Protein AF-0000000076168308 (afdb_homodimer)

Structure (mmCIF, N/CA/C/O backbone):
data_AF-0000000076168308-model_v1
#
loop_
_entity.id
_entity.type
_entity.pdbx_description
1 polymer 'Uncharacterized protein'
#
loop_
_atom_site.group_PDB
_atom_site.id
_atom_site.type_symbol
_atom_site.label_atom_id
_atom_site.label_alt_id
_atom_site.label_comp_id
_atom_site.label_asym_id
_atom_site.label_entity_id
_atom_site.label_seq_id
_atom_site.pdbx_PDB_ins_code
_atom_site.Cartn_x
_atom_site.Cartn_y
_atom_site.Cartn_z
_atom_site.occupancy
_atom_site.B_iso_or_equiv
_atom_site.auth_seq_id
_atom_site.auth_comp_id
_atom_site.auth_asym_id
_atom_site.auth_atom_id
_atom_site.pdbx_PDB_model_num
ATOM 1 N N . MET A 1 1 ? -0.087 22.547 10.898 1 42.56 1 MET A N 1
ATOM 2 C CA . MET A 1 1 ? 0.709 21.453 11.461 1 42.56 1 MET A CA 1
ATOM 3 C C . MET A 1 1 ? 2.129 21.922 11.766 1 42.56 1 MET A C 1
ATOM 5 O O . MET A 1 1 ? 2.729 22.656 10.977 1 42.56 1 MET A O 1
ATOM 9 N N . ARG A 1 2 ? 2.529 22.062 13.102 1 46.53 2 ARG A N 1
ATOM 10 C CA . ARG A 1 2 ? 3.861 22.5 13.508 1 46.53 2 ARG A CA 1
ATOM 11 C C . ARG A 1 2 ? 4.93 21.531 12.992 1 46.53 2 ARG A C 1
ATOM 13 O O . ARG A 1 2 ? 4.848 20.328 13.219 1 46.53 2 ARG A O 1
ATOM 20 N N . ILE A 1 3 ? 5.625 21.781 11.883 1 52.78 3 ILE A N 1
ATOM 21 C CA . ILE A 1 3 ? 6.609 21 11.148 1 52.78 3 ILE A CA 1
ATOM 22 C C . ILE A 1 3 ? 7.969 21.094 11.844 1 52.78 3 ILE A C 1
ATOM 24 O O . ILE A 1 3 ? 8.562 22.172 11.906 1 52.78 3 ILE A O 1
ATOM 28 N N . GLU A 1 4 ? 8.078 20.438 12.984 1 53.97 4 GLU A N 1
ATOM 29 C CA . GLU A 1 4 ? 9.484 20.469 13.367 1 53.97 4 GLU A CA 1
ATOM 30 C C . GLU A 1 4 ? 10.352 19.719 12.359 1 53.97 4 GLU A C 1
ATOM 32 O O . GLU A 1 4 ? 10.242 18.484 12.234 1 53.97 4 GLU A O 1
ATOM 37 N N . GLN A 1 5 ? 10.5 20.406 11.211 1 59.62 5 GLN A N 1
ATOM 38 C CA . GLN A 1 5 ? 11.086 19.75 10.047 1 59.62 5 GLN A CA 1
ATOM 39 C C . GLN A 1 5 ? 12.578 19.469 10.266 1 59.62 5 GLN A C 1
ATOM 41 O O . GLN A 1 5 ? 13.375 20.406 10.391 1 59.62 5 GLN A O 1
ATOM 46 N N . LEU A 1 6 ? 12.891 18.344 11.008 1 68.88 6 LEU A N 1
ATOM 47 C CA . LEU A 1 6 ? 14.289 17.938 10.906 1 68.88 6 LEU A CA 1
ATOM 48 C C . LEU A 1 6 ? 14.562 17.234 9.586 1 68.88 6 LEU A C 1
ATOM 50 O O . LEU A 1 6 ? 13.805 16.359 9.18 1 68.88 6 LEU A O 1
ATOM 54 N N . GLN A 1 7 ? 15.32 17.875 8.844 1 73.38 7 GLN A N 1
ATOM 55 C CA . GLN A 1 7 ? 15.781 17.203 7.629 1 73.38 7 GLN A CA 1
ATOM 56 C C . GLN A 1 7 ? 16.625 15.977 7.957 1 73.38 7 GLN A C 1
ATOM 58 O O . GLN A 1 7 ? 17.594 16.062 8.703 1 73.38 7 GLN A O 1
ATOM 63 N N . SER A 1 8 ? 16.031 14.852 7.66 1 86.5 8 SER A N 1
ATOM 64 C CA . SER A 1 8 ? 16.719 13.586 7.895 1 86.5 8 SER A CA 1
ATOM 65 C C . SER A 1 8 ? 17.125 12.922 6.582 1 86.5 8 SER A C 1
ATOM 67 O O . SER A 1 8 ? 16.75 13.398 5.504 1 86.5 8 SER A O 1
ATOM 69 N N . VAL A 1 9 ? 18.031 12.016 6.684 1 83.88 9 VAL A N 1
ATOM 70 C CA . VAL A 1 9 ? 18.5 11.312 5.492 1 83.88 9 VAL A CA 1
ATOM 71 C C . VAL A 1 9 ? 18.172 9.828 5.598 1 83.88 9 VAL A C 1
ATOM 73 O O . VAL A 1 9 ? 18.312 9.227 6.66 1 83.88 9 VAL A O 1
ATOM 76 N N . LEU A 1 10 ? 17.688 9.281 4.484 1 89.44 10 LEU A N 1
ATOM 77 C CA . LEU A 1 10 ? 17.5 7.836 4.395 1 89.44 10 LEU A CA 1
ATO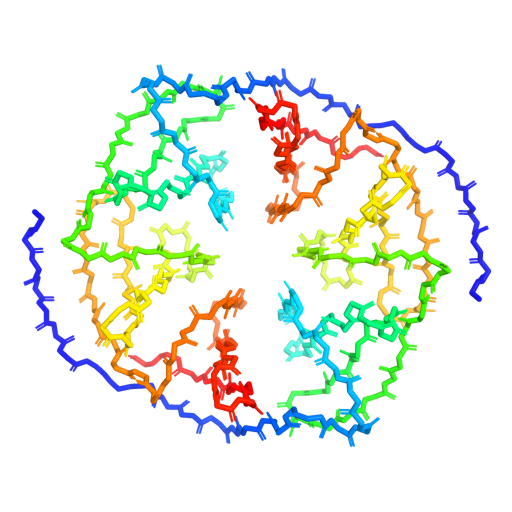M 78 C C . LEU A 1 10 ? 18.812 7.125 4.121 1 89.44 10 LEU A C 1
ATOM 80 O O . LEU A 1 10 ? 19.625 7.594 3.314 1 89.44 10 LEU A O 1
ATOM 84 N N . LYS A 1 11 ? 19.016 6.148 4.91 1 90.62 11 LYS A N 1
ATOM 85 C CA . LYS A 1 11 ? 20.156 5.297 4.609 1 90.62 11 LYS A CA 1
ATOM 86 C C . LYS A 1 11 ? 19.781 4.172 3.654 1 90.62 11 LYS A C 1
ATOM 88 O O . LYS A 1 11 ? 19.172 3.182 4.066 1 90.62 11 LYS A O 1
ATOM 93 N N . THR A 1 12 ? 20.234 4.336 2.432 1 93 12 THR A N 1
ATOM 94 C CA . THR A 1 12 ? 19.906 3.346 1.412 1 93 12 THR A CA 1
ATOM 95 C C . THR A 1 12 ? 20.812 2.125 1.532 1 93 12 THR A C 1
ATOM 97 O O . THR A 1 12 ? 22.031 2.252 1.542 1 93 12 THR A O 1
ATOM 100 N N . LYS A 1 13 ? 20.188 0.957 1.679 1 93.88 13 LYS A N 1
ATOM 101 C CA . LYS A 1 13 ? 20.953 -0.292 1.678 1 93.88 13 LYS A CA 1
ATOM 102 C C . LYS A 1 13 ? 21.359 -0.685 0.261 1 93.88 13 LYS A C 1
ATOM 104 O O . LYS A 1 13 ? 22.531 -0.978 0.008 1 93.88 13 LYS A O 1
ATOM 109 N N . PHE A 1 14 ? 20.406 -0.752 -0.62 1 94.31 14 PHE A N 1
ATOM 110 C CA . PHE A 1 14 ? 20.656 -1.001 -2.035 1 94.31 14 PHE A CA 1
ATOM 111 C C . PHE A 1 14 ? 19.469 -0.545 -2.879 1 94.31 14 PHE A C 1
ATOM 113 O O . PHE A 1 14 ? 18.438 -0.138 -2.34 1 94.31 14 PHE A O 1
ATOM 120 N N . ALA A 1 15 ? 19.688 -0.607 -4.18 1 94.56 15 ALA A N 1
ATOM 121 C CA . ALA A 1 15 ? 18.656 -0.272 -5.156 1 94.56 15 ALA A CA 1
ATOM 122 C C . ALA A 1 15 ? 18.453 -1.414 -6.148 1 94.56 15 ALA A C 1
ATOM 124 O O . ALA A 1 15 ? 19.406 -2.121 -6.5 1 94.56 15 ALA A O 1
ATOM 125 N N . ILE A 1 16 ? 17.25 -1.567 -6.449 1 93.19 16 ILE A N 1
ATOM 126 C CA . ILE A 1 16 ? 16.906 -2.49 -7.523 1 93.19 16 ILE A CA 1
ATOM 127 C C . ILE A 1 16 ? 16.469 -1.704 -8.758 1 93.19 16 ILE A C 1
ATOM 129 O O . ILE A 1 16 ? 15.555 -0.883 -8.68 1 93.19 16 ILE A O 1
ATOM 133 N N . LEU A 1 17 ? 17.141 -1.968 -9.852 1 90.12 17 LEU A N 1
ATOM 134 C CA . LEU A 1 17 ? 16.766 -1.344 -11.125 1 90.12 17 LEU A CA 1
ATOM 135 C C . LEU A 1 17 ? 15.586 -2.07 -11.766 1 90.12 17 LEU A C 1
ATOM 137 O O . LEU A 1 17 ? 15.594 -3.299 -11.867 1 90.12 17 LEU A O 1
ATOM 141 N N . ILE A 1 18 ? 14.57 -1.269 -12.156 1 79.5 18 ILE A N 1
ATOM 142 C CA . ILE A 1 18 ? 13.398 -1.757 -12.867 1 79.5 18 ILE A CA 1
ATOM 143 C C . ILE A 1 18 ? 13.438 -1.286 -14.32 1 79.5 18 ILE A C 1
ATOM 145 O O . ILE A 1 18 ? 13.422 -0.083 -14.586 1 79.5 18 ILE A O 1
ATOM 149 N N . PRO A 1 19 ? 13.414 -2.127 -15.523 1 66.38 19 PRO A N 1
ATOM 150 C CA . PRO A 1 19 ? 13.094 -3.533 -15.773 1 66.38 19 PRO A CA 1
ATOM 151 C C . PRO A 1 19 ? 14.234 -4.477 -15.391 1 66.38 19 PRO A C 1
ATOM 153 O O . PRO A 1 19 ? 15.406 -4.137 -15.562 1 66.38 19 PRO A O 1
ATOM 156 N N . LEU A 1 20 ? 13.859 -5.453 -14.641 1 62.84 20 LEU A N 1
ATOM 157 C CA . LEU A 1 20 ? 14.805 -6.551 -14.461 1 62.84 20 LEU A CA 1
ATOM 158 C C . LEU A 1 20 ? 14.992 -7.324 -15.758 1 62.84 20 LEU A C 1
ATOM 160 O O . LEU A 1 20 ? 16.094 -7.777 -16.062 1 62.84 20 LEU A O 1
ATOM 164 N N . ASP A 1 21 ? 13.844 -7.457 -16.422 1 65.12 21 ASP A N 1
ATOM 165 C CA . ASP A 1 21 ? 13.836 -8.266 -17.641 1 65.12 21 ASP A CA 1
ATOM 166 C C . ASP A 1 21 ? 12.82 -7.742 -18.641 1 65.12 21 ASP A C 1
ATOM 168 O O . ASP A 1 21 ? 11.852 -8.438 -18.969 1 65.12 21 ASP A O 1
ATOM 172 N N . GLY A 1 22 ? 12.922 -6.422 -19.125 1 77.62 22 GLY A N 1
ATOM 173 C CA . GLY A 1 22 ? 11.961 -5.926 -20.094 1 77.62 22 GLY A CA 1
ATOM 174 C C . GLY A 1 22 ? 10.984 -4.926 -19.516 1 77.62 22 GLY A C 1
ATOM 175 O O . GLY A 1 22 ? 11.336 -4.133 -18.641 1 77.62 22 GLY A O 1
ATOM 176 N N . ARG A 1 23 ? 9.672 -5 -20.219 1 86.69 23 ARG A N 1
ATOM 177 C CA . ARG A 1 23 ? 8.672 -4.039 -19.75 1 86.69 23 ARG A CA 1
ATOM 178 C C . ARG A 1 23 ? 8.055 -4.48 -18.438 1 86.69 23 ARG A C 1
ATOM 180 O O . ARG A 1 23 ? 7.629 -5.629 -18.297 1 86.69 23 ARG A O 1
ATOM 187 N N . VAL A 1 24 ? 8.156 -3.662 -17.422 1 90.88 24 VAL A N 1
ATOM 188 C CA . VAL A 1 24 ? 7.621 -3.945 -16.094 1 90.88 24 VAL A CA 1
ATOM 189 C C . VAL A 1 24 ? 6.812 -2.748 -15.594 1 90.88 24 VAL A C 1
ATOM 191 O O . VAL A 1 24 ? 7.074 -1.608 -15.992 1 90.88 24 VAL A O 1
ATOM 194 N N . ASN A 1 25 ? 5.746 -3.08 -14.938 1 94.06 25 ASN A N 1
ATOM 195 C CA . ASN A 1 25 ? 4.98 -2.068 -14.219 1 94.06 25 ASN A CA 1
ATOM 196 C C . ASN A 1 25 ? 4.754 -2.469 -12.766 1 94.06 25 ASN A C 1
ATOM 198 O O . ASN A 1 25 ? 3.848 -3.252 -12.469 1 94.06 25 ASN A O 1
ATOM 202 N N . ILE A 1 26 ? 5.586 -1.89 -11.867 1 96.06 26 ILE A N 1
ATOM 203 C CA . ILE A 1 26 ? 5.469 -2.213 -10.453 1 96.06 26 ILE A CA 1
ATOM 204 C C . ILE A 1 26 ? 4.34 -1.398 -9.828 1 96.06 26 ILE A C 1
ATOM 206 O O . ILE A 1 26 ? 4.434 -0.172 -9.727 1 96.06 26 ILE A O 1
ATOM 210 N N . THR A 1 27 ? 3.293 -2.107 -9.32 1 96.94 27 THR A N 1
ATOM 211 C CA . THR A 1 27 ? 2.129 -1.403 -8.797 1 96.94 27 THR A CA 1
ATOM 212 C C . THR A 1 27 ? 1.992 -1.626 -7.297 1 96.94 27 THR A C 1
ATOM 214 O O . THR A 1 27 ? 1.186 -0.968 -6.637 1 96.94 27 THR A O 1
ATOM 217 N N . GLY A 1 28 ? 2.758 -2.521 -6.719 1 97.88 28 GLY A N 1
ATOM 218 C CA . GLY A 1 28 ? 2.742 -2.801 -5.293 1 97.88 28 GLY A CA 1
ATOM 219 C C . GLY A 1 28 ? 4.07 -3.318 -4.77 1 97.88 28 GLY A C 1
ATOM 220 O O . GLY A 1 28 ? 4.887 -3.826 -5.539 1 97.88 28 GLY A O 1
ATOM 221 N N . CYS A 1 29 ? 4.262 -3.178 -3.469 1 98.38 29 CYS A N 1
ATOM 222 C CA . CYS A 1 29 ? 5.426 -3.723 -2.783 1 98.38 29 CYS A CA 1
ATOM 223 C C . CYS A 1 29 ? 5.105 -4.047 -1.329 1 98.38 29 CYS A C 1
ATOM 225 O O . CYS A 1 29 ? 4.191 -3.457 -0.747 1 98.38 29 CYS A O 1
ATOM 227 N N . GLN A 1 30 ? 5.816 -4.992 -0.812 1 98.44 30 GLN A N 1
ATOM 228 C CA . GLN A 1 30 ? 5.543 -5.484 0.534 1 98.44 30 GLN A CA 1
ATOM 229 C C . GLN A 1 30 ? 6.805 -6.039 1.186 1 98.44 30 GLN A C 1
ATOM 231 O O . GLN A 1 30 ? 7.508 -6.863 0.593 1 98.44 30 GLN A O 1
ATOM 236 N N . VAL A 1 31 ? 7.16 -5.555 2.334 1 97.19 31 VAL A N 1
ATOM 237 C CA . VAL A 1 31 ? 8.219 -6.16 3.135 1 97.19 31 VAL A CA 1
ATOM 238 C C . VAL A 1 31 ? 7.629 -7.234 4.043 1 97.19 31 VAL A C 1
ATOM 240 O O . VAL A 1 31 ? 6.621 -7.004 4.715 1 97.19 31 VAL A O 1
ATOM 243 N N . LEU A 1 32 ? 8.25 -8.375 4.055 1 96.56 32 LEU A N 1
ATOM 244 C CA . LEU A 1 32 ? 7.805 -9.477 4.902 1 96.56 32 LEU A CA 1
ATOM 245 C C . LEU A 1 32 ? 8.469 -9.406 6.273 1 96.56 32 LEU A C 1
ATOM 247 O O . LEU A 1 32 ? 9.414 -8.641 6.473 1 96.56 32 LEU A O 1
ATOM 251 N N . PHE A 1 33 ? 7.949 -10.266 7.16 1 92.44 33 PHE A N 1
ATOM 252 C CA . PHE A 1 33 ? 8.398 -10.219 8.547 1 92.44 33 PHE A CA 1
ATOM 253 C C . PHE A 1 33 ? 9.883 -10.562 8.648 1 92.44 33 PHE A C 1
ATOM 255 O O . PHE A 1 33 ? 10.594 -10.023 9.492 1 92.44 33 PHE A O 1
ATOM 262 N N . ASP A 1 34 ? 10.352 -11.398 7.828 1 93.25 34 ASP A N 1
ATOM 263 C CA . ASP A 1 34 ? 11.734 -11.867 7.926 1 93.25 34 ASP A CA 1
ATOM 264 C C . ASP A 1 34 ? 12.672 -10.961 7.129 1 93.25 34 ASP A C 1
ATOM 266 O O . ASP A 1 34 ? 13.867 -11.242 7.027 1 93.25 34 ASP A O 1
ATOM 270 N N . GLY A 1 35 ? 12.117 -9.961 6.5 1 92.81 35 GLY A N 1
ATOM 271 C CA . GLY A 1 35 ? 12.945 -8.992 5.797 1 92.81 35 GLY A CA 1
ATOM 272 C C . GLY A 1 35 ? 12.992 -9.219 4.301 1 92.81 35 GLY A C 1
ATOM 273 O O . GLY A 1 35 ? 13.477 -8.367 3.54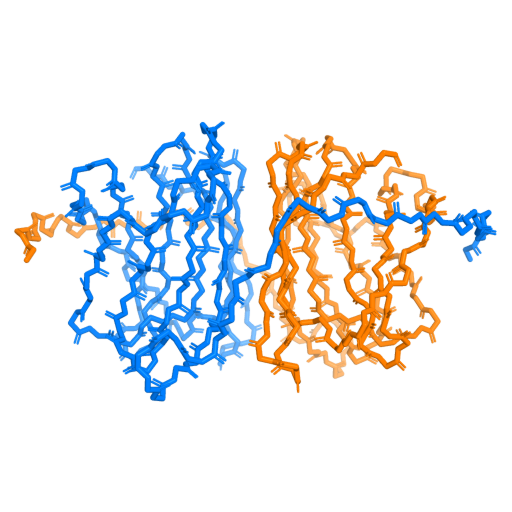9 1 92.81 35 GLY A O 1
ATOM 274 N N . GLN A 1 36 ? 12.523 -10.414 3.854 1 96.38 36 GLN A N 1
ATOM 275 C CA . GLN A 1 36 ? 12.305 -10.555 2.418 1 96.38 36 GLN A CA 1
ATOM 276 C C . GLN A 1 36 ? 11.281 -9.547 1.914 1 96.38 36 GLN A C 1
ATOM 278 O O . GLN A 1 36 ? 10.523 -8.977 2.703 1 96.38 36 GLN A O 1
ATOM 283 N N . PHE A 1 37 ? 11.344 -9.297 0.632 1 97.19 37 PHE A N 1
ATOM 284 C CA . PHE A 1 37 ? 10.359 -8.336 0.151 1 97.19 37 PHE A CA 1
ATOM 285 C C . PHE A 1 37 ? 9.867 -8.711 -1.241 1 97.19 37 PHE A C 1
ATOM 287 O O . PHE A 1 37 ? 10.5 -9.516 -1.933 1 97.19 37 PHE A O 1
ATOM 294 N N . LEU A 1 38 ? 8.75 -8.164 -1.58 1 98.19 38 LEU A N 1
ATOM 295 C CA . LEU A 1 38 ? 8.023 -8.5 -2.797 1 98.19 38 LEU A CA 1
ATOM 296 C C . LEU A 1 38 ? 7.766 -7.258 -3.643 1 98.19 38 LEU A C 1
ATOM 298 O O . LEU A 1 38 ? 7.457 -6.191 -3.107 1 98.19 38 LEU A O 1
ATOM 302 N N . LEU A 1 39 ? 7.934 -7.402 -4.906 1 97.31 39 LEU A N 1
ATOM 303 C CA . LEU A 1 39 ? 7.488 -6.418 -5.887 1 97.31 39 LEU A CA 1
ATOM 304 C C . LEU A 1 39 ? 6.418 -7.004 -6.801 1 97.31 39 LEU A C 1
ATOM 306 O O . LEU A 1 39 ? 6.594 -8.094 -7.348 1 97.31 39 LEU A O 1
ATOM 310 N N . LEU A 1 40 ? 5.391 -6.312 -6.918 1 97.88 40 LEU A N 1
ATOM 311 C CA . LEU A 1 40 ? 4.281 -6.766 -7.754 1 97.88 40 LEU A CA 1
ATOM 312 C C . LEU A 1 40 ? 4.379 -6.172 -9.156 1 97.88 40 LEU A C 1
ATOM 314 O O . LEU A 1 40 ? 4.215 -4.961 -9.336 1 97.88 40 LEU A O 1
ATOM 318 N N . ASP A 1 41 ? 4.605 -7.016 -10.109 1 96.38 41 ASP A N 1
ATOM 319 C CA . ASP A 1 41 ? 4.691 -6.652 -11.523 1 96.38 41 ASP A CA 1
ATOM 320 C C . ASP A 1 41 ? 3.373 -6.926 -12.242 1 96.38 41 ASP A C 1
ATOM 322 O O . ASP A 1 41 ? 3.07 -8.07 -12.586 1 96.38 41 ASP A O 1
ATOM 326 N N . GLN A 1 42 ? 2.656 -5.895 -12.523 1 96.56 42 GLN A N 1
ATOM 327 C CA . GLN A 1 42 ? 1.313 -6.023 -13.07 1 96.56 42 GLN A CA 1
ATOM 328 C C . GLN A 1 42 ? 1.355 -6.562 -14.5 1 96.56 42 GLN A C 1
ATOM 330 O O . GLN A 1 42 ? 0.592 -7.465 -14.852 1 96.56 42 GLN A O 1
ATOM 335 N N . ILE A 1 43 ? 2.18 -6.008 -15.305 1 94.81 43 ILE A N 1
ATOM 336 C CA . ILE A 1 43 ? 2.227 -6.324 -16.734 1 94.81 43 ILE A CA 1
ATOM 337 C C . ILE A 1 43 ? 2.549 -7.805 -16.922 1 94.81 43 ILE A C 1
ATOM 339 O O . ILE A 1 43 ? 1.924 -8.484 -17.734 1 94.81 43 ILE A O 1
ATOM 343 N N . ASN A 1 44 ? 3.545 -8.352 -16.172 1 95 44 ASN A N 1
ATOM 344 C CA . ASN A 1 44 ? 3.963 -9.742 -16.312 1 95 44 ASN A CA 1
ATOM 345 C C . ASN A 1 44 ? 3.211 -10.656 -15.352 1 95 44 ASN A C 1
ATOM 347 O O . ASN A 1 44 ? 3.516 -11.844 -15.25 1 95 44 ASN A O 1
ATOM 351 N N . ARG A 1 45 ? 2.281 -10.109 -14.625 1 96.94 45 ARG A N 1
ATOM 352 C CA . ARG A 1 45 ? 1.375 -10.828 -13.734 1 96.94 45 ARG A CA 1
ATOM 353 C C . ARG A 1 45 ? 2.15 -11.719 -12.766 1 96.94 45 ARG A C 1
ATOM 355 O O . ARG A 1 45 ? 1.864 -12.914 -12.648 1 96.94 45 ARG A O 1
ATOM 362 N N . ARG A 1 46 ? 3.035 -11.062 -12.07 1 96.5 46 ARG A N 1
ATOM 363 C CA . ARG A 1 46 ? 3.85 -11.844 -11.148 1 96.5 46 ARG A CA 1
ATOM 364 C C . ARG A 1 46 ? 4.195 -11.039 -9.898 1 96.5 46 ARG A C 1
ATOM 366 O O . ARG A 1 46 ? 4.211 -9.812 -9.938 1 96.5 46 ARG A O 1
ATOM 373 N N . LEU A 1 47 ? 4.426 -11.828 -8.859 1 97.44 47 LEU A N 1
ATOM 374 C CA . LEU A 1 47 ? 5.086 -11.352 -7.652 1 97.44 47 LEU A CA 1
ATOM 375 C C . LEU A 1 47 ? 6.551 -11.781 -7.625 1 97.44 47 LEU A C 1
ATOM 377 O O . LEU A 1 47 ? 6.852 -12.977 -7.621 1 97.44 47 LEU A O 1
ATOM 381 N N . MET A 1 48 ? 7.418 -10.797 -7.656 1 96.56 48 MET A N 1
ATOM 382 C CA . MET A 1 48 ? 8.844 -11.094 -7.543 1 96.56 48 MET A CA 1
ATOM 383 C C . MET A 1 48 ? 9.289 -11.078 -6.082 1 96.56 48 MET A C 1
ATOM 385 O O . MET A 1 48 ? 9.055 -10.102 -5.371 1 96.56 48 MET A O 1
ATOM 389 N N . ASN A 1 49 ? 9.867 -12.156 -5.691 1 97.5 49 ASN A N 1
ATOM 390 C CA . ASN A 1 49 ? 10.367 -12.305 -4.328 1 97.5 49 ASN A CA 1
ATOM 391 C C . ASN A 1 49 ? 11.875 -12.109 -4.266 1 97.5 49 ASN A C 1
ATOM 393 O O . ASN A 1 49 ? 12.617 -12.719 -5.035 1 97.5 49 ASN A O 1
ATOM 397 N N . PHE A 1 50 ? 12.312 -11.242 -3.352 1 96.94 50 PHE A N 1
ATOM 398 C CA . PHE A 1 50 ? 13.727 -10.977 -3.121 1 96.94 50 PHE A CA 1
ATOM 399 C C . PHE A 1 50 ? 14.109 -11.266 -1.674 1 96.94 50 PHE A C 1
ATOM 401 O O . PHE A 1 50 ? 13.297 -11.078 -0.765 1 96.94 50 PHE A O 1
ATOM 408 N N . ASN A 1 51 ? 15.32 -11.672 -1.479 1 96.5 51 ASN A N 1
ATOM 409 C CA . ASN A 1 51 ? 15.789 -11.812 -0.106 1 96.5 51 ASN A CA 1
ATOM 410 C C . ASN A 1 51 ? 16.266 -10.477 0.471 1 96.5 51 ASN A C 1
ATOM 412 O O . ASN A 1 51 ? 16.156 -9.445 -0.185 1 96.5 51 ASN A O 1
ATOM 416 N N . THR A 1 52 ? 16.766 -10.516 1.718 1 95.62 52 THR A N 1
ATOM 417 C CA . THR A 1 52 ? 17.109 -9.312 2.459 1 95.62 52 THR A CA 1
ATOM 418 C C . THR A 1 52 ? 18.281 -8.594 1.81 1 95.62 52 THR A C 1
ATOM 420 O O . THR A 1 52 ? 18.516 -7.414 2.066 1 95.62 52 THR A O 1
ATOM 423 N N . ASP A 1 53 ? 19.031 -9.258 0.875 1 95 53 ASP A N 1
ATOM 424 C CA . ASP A 1 53 ? 20.188 -8.68 0.201 1 95 53 ASP A CA 1
ATOM 425 C C . ASP A 1 53 ? 19.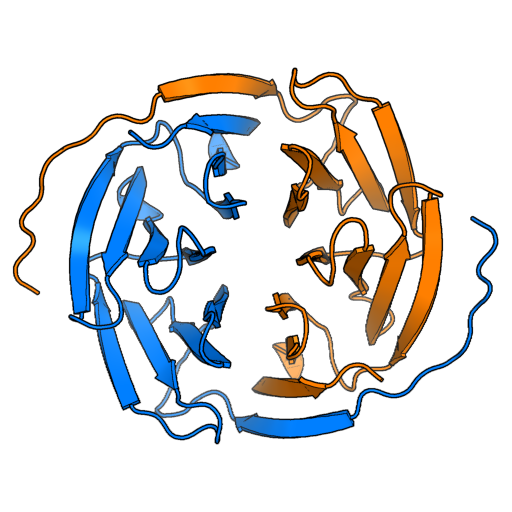812 -8.18 -1.195 1 95 53 ASP A C 1
ATOM 427 O O . ASP A 1 53 ? 20.688 -7.711 -1.941 1 95 53 ASP A O 1
ATOM 431 N N . GLY A 1 54 ? 18.578 -8.336 -1.535 1 94.19 54 GLY A N 1
ATOM 432 C CA . GLY A 1 54 ? 18.141 -7.848 -2.83 1 94.19 54 GLY A CA 1
ATOM 433 C C . GLY A 1 54 ? 18.328 -8.852 -3.949 1 94.19 54 GLY A C 1
ATOM 434 O O . GLY A 1 54 ? 18.297 -8.492 -5.129 1 94.19 54 GLY A O 1
ATOM 435 N N . VAL A 1 55 ? 18.594 -10.062 -3.537 1 95 55 VAL A N 1
ATOM 436 C CA . VAL A 1 55 ? 18.734 -11.109 -4.535 1 95 55 VAL A CA 1
ATOM 437 C C . VAL A 1 55 ? 17.375 -11.742 -4.832 1 95 55 VAL A C 1
ATOM 439 O O . VAL A 1 55 ? 16.641 -12.109 -3.91 1 95 55 VAL A O 1
ATOM 442 N N . HIS A 1 56 ? 17.094 -11.906 -6.062 1 95.25 56 HIS A N 1
ATOM 443 C CA . HIS A 1 56 ? 15.836 -12.508 -6.492 1 95.25 56 HIS A CA 1
ATOM 444 C C . HIS A 1 56 ? 15.766 -13.984 -6.109 1 95.25 56 HIS A C 1
ATOM 446 O O . HIS A 1 56 ? 16.703 -14.742 -6.375 1 95.25 56 HIS A O 1
ATOM 452 N N . ILE A 1 57 ? 14.68 -14.359 -5.531 1 96.44 57 ILE A N 1
ATOM 453 C CA . ILE A 1 57 ? 14.492 -15.727 -5.07 1 96.44 57 ILE A CA 1
ATOM 454 C C . ILE A 1 57 ? 13.586 -16.484 -6.043 1 96.44 57 ILE A C 1
ATOM 456 O O . ILE A 1 57 ? 13.953 -17.531 -6.562 1 96.44 57 ILE A O 1
ATOM 460 N N . LYS A 1 58 ? 12.453 -15.992 -6.273 1 96.75 58 LYS A N 1
ATOM 461 C CA . LYS A 1 58 ? 11.461 -16.656 -7.113 1 96.75 58 LYS A CA 1
ATOM 462 C C . LYS A 1 58 ? 10.367 -15.688 -7.547 1 96.75 58 LYS A C 1
ATOM 464 O O . LYS A 1 58 ? 10.266 -14.586 -7.012 1 96.75 58 LYS A O 1
ATOM 469 N N . ASP A 1 59 ? 9.609 -16.219 -8.516 1 96.38 59 ASP A N 1
ATOM 470 C CA . ASP A 1 59 ? 8.383 -15.547 -8.93 1 96.38 59 ASP A CA 1
ATOM 471 C C . ASP A 1 59 ? 7.152 -16.375 -8.57 1 96.38 59 ASP A C 1
ATOM 473 O O . ASP A 1 59 ? 7.191 -17.609 -8.648 1 96.38 59 ASP A O 1
ATOM 477 N N . ILE A 1 60 ? 6.18 -15.75 -8.156 1 97.5 60 ILE A N 1
ATOM 478 C CA . ILE A 1 60 ? 4.844 -16.328 -8.102 1 97.5 60 ILE A CA 1
ATOM 479 C C . ILE A 1 60 ? 3.965 -15.711 -9.18 1 97.5 60 ILE A C 1
ATOM 481 O O . ILE A 1 60 ? 3.74 -14.5 -9.188 1 97.5 60 ILE A O 1
ATOM 485 N N . THR A 1 61 ? 3.438 -16.484 -10.023 1 97.19 61 THR A N 1
ATOM 486 C CA . THR A 1 61 ? 2.711 -15.953 -11.172 1 97.19 61 THR A CA 1
ATOM 487 C C . THR A 1 61 ? 1.204 -16.047 -10.953 1 97.19 61 THR A C 1
ATOM 489 O O . THR A 1 61 ? 0.738 -16.906 -10.195 1 97.19 61 THR A O 1
ATOM 492 N N . PHE A 1 62 ? 0.525 -15.148 -11.578 1 96.69 62 PHE A N 1
ATOM 493 C CA . PHE A 1 62 ? -0.933 -15.141 -11.547 1 96.69 62 PHE A CA 1
ATOM 494 C C . PHE A 1 62 ? -1.506 -15.336 -12.945 1 96.69 62 PHE A C 1
ATOM 496 O O . PHE A 1 62 ? -0.881 -14.961 -13.938 1 96.69 62 PHE A O 1
ATOM 503 N N . ASP A 1 63 ? -2.689 -15.867 -13 1 94.25 63 ASP A N 1
ATOM 504 C CA . ASP A 1 63 ? -3.371 -16.047 -14.281 1 94.25 63 ASP A CA 1
ATOM 505 C C . ASP A 1 63 ? -4.031 -14.75 -14.742 1 94.25 63 ASP A C 1
ATOM 507 O O . ASP A 1 63 ? -4.316 -14.586 -15.93 1 94.25 63 ASP A O 1
ATOM 511 N N . ARG A 1 64 ? -4.281 -13.906 -13.789 1 95.56 64 ARG A N 1
ATOM 512 C CA . ARG A 1 64 ? -5.016 -12.672 -14.047 1 95.56 64 ARG A CA 1
ATOM 513 C C . ARG A 1 64 ? -4.203 -11.453 -13.641 1 95.56 64 ARG A C 1
ATOM 515 O O . ARG A 1 64 ? -3.018 -11.57 -13.32 1 95.56 64 ARG A O 1
ATOM 522 N N . ILE A 1 65 ? -4.824 -10.227 -13.727 1 97.19 65 ILE A N 1
ATOM 523 C CA . ILE A 1 65 ? -4.086 -8.977 -13.609 1 97.19 65 ILE A CA 1
ATOM 524 C C . ILE A 1 65 ? -4.062 -8.523 -12.148 1 97.19 65 ILE A C 1
ATOM 526 O O . ILE A 1 65 ? -5.043 -7.969 -11.648 1 97.19 65 ILE A O 1
ATOM 530 N N . PRO A 1 66 ? -2.926 -8.727 -11.484 1 98.06 66 PRO A N 1
ATOM 531 C CA . PRO A 1 66 ? -2.834 -8.227 -10.117 1 98.06 66 PRO A CA 1
ATOM 532 C C . PRO A 1 66 ? -2.588 -6.719 -10.055 1 98.06 66 PRO A C 1
ATOM 534 O O . PRO A 1 66 ? -2.213 -6.109 -11.062 1 98.06 66 PRO A O 1
ATOM 537 N N . PHE A 1 67 ? -2.797 -6.094 -8.891 1 97.88 67 PHE A N 1
ATOM 538 C CA . PHE A 1 67 ? -2.568 -4.656 -8.852 1 97.88 67 PHE A CA 1
ATOM 539 C C . PHE A 1 67 ? -1.94 -4.242 -7.527 1 97.88 67 PHE A C 1
ATOM 541 O O . PHE A 1 67 ? -0.883 -3.609 -7.508 1 97.88 67 PHE A O 1
ATOM 548 N N . ASP A 1 68 ? -2.621 -4.605 -6.355 1 98.44 68 ASP A N 1
ATOM 549 C CA . ASP A 1 68 ? -2.086 -4.188 -5.062 1 98.44 68 ASP A CA 1
ATOM 550 C C . ASP A 1 68 ? -1.875 -5.387 -4.141 1 98.44 68 ASP A C 1
ATOM 552 O O . ASP A 1 68 ? -2.338 -6.492 -4.434 1 98.44 68 ASP A O 1
ATOM 556 N N . ILE A 1 69 ? -1.165 -5.082 -3.055 1 98.75 69 ILE A N 1
ATOM 557 C CA . ILE A 1 69 ? -0.711 -6.137 -2.154 1 98.75 69 ILE A CA 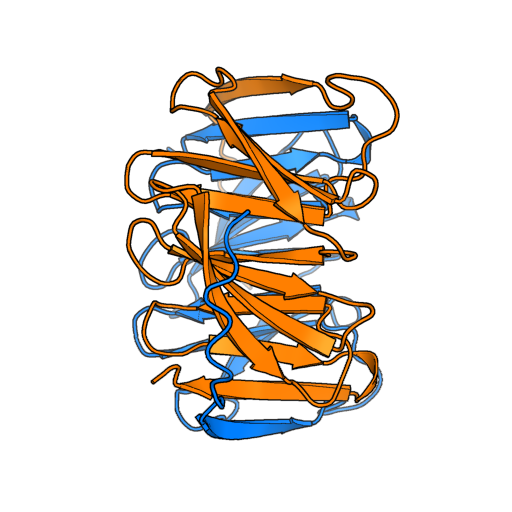1
ATOM 558 C C . ILE A 1 69 ? -0.615 -5.598 -0.731 1 98.75 69 ILE A C 1
ATOM 560 O O . ILE A 1 69 ? -0.297 -4.422 -0.527 1 98.75 69 ILE A O 1
ATOM 564 N N . CYS A 1 70 ? -0.909 -6.418 0.222 1 98.25 70 CYS A N 1
ATOM 565 C CA . CYS A 1 70 ? -0.579 -6.094 1.604 1 98.25 70 CYS A CA 1
ATOM 566 C C . CYS A 1 70 ? -0.31 -7.355 2.412 1 98.25 70 CYS A C 1
ATOM 568 O O . CYS A 1 70 ? -0.694 -8.453 2.002 1 98.25 70 CYS A O 1
ATOM 570 N N . LEU A 1 71 ? 0.373 -7.188 3.494 1 96.94 71 LEU A N 1
ATOM 571 C CA . LEU A 1 71 ? 0.68 -8.289 4.395 1 96.94 71 LEU A CA 1
ATOM 572 C C . LEU A 1 71 ? -0.566 -8.734 5.156 1 96.94 71 LEU A C 1
ATOM 574 O O . LEU A 1 71 ? -1.361 -7.902 5.594 1 96.94 71 LEU A O 1
ATOM 578 N N . PHE A 1 72 ? -0.788 -9.984 5.277 1 94.06 72 PHE A N 1
ATOM 579 C CA . PHE A 1 72 ? -1.806 -10.594 6.125 1 94.06 72 PHE A CA 1
ATOM 580 C C . PHE A 1 72 ? -1.225 -11.766 6.91 1 94.06 72 PHE A C 1
ATOM 582 O O . PHE A 1 72 ? -1.468 -12.93 6.57 1 94.06 72 PHE A O 1
ATOM 589 N N . GLY A 1 73 ? -0.519 -11.586 7.871 1 88.69 73 GLY A N 1
ATOM 590 C CA . GLY A 1 73 ? 0.25 -12.578 8.602 1 88.69 73 GLY A CA 1
ATOM 591 C C . GLY A 1 73 ? 1.746 -12.453 8.383 1 88.69 73 GLY A C 1
ATOM 592 O O . GLY A 1 73 ? 2.23 -11.414 7.934 1 88.69 73 GLY A O 1
ATOM 593 N N . ASP A 1 74 ? 2.521 -13.508 8.734 1 87.12 74 ASP A N 1
ATOM 594 C CA . ASP A 1 74 ? 3.977 -13.422 8.672 1 87.12 74 ASP A CA 1
ATOM 595 C C . ASP A 1 74 ? 4.48 -13.672 7.25 1 87.12 74 ASP A C 1
ATOM 597 O O . ASP A 1 74 ? 5.398 -13 6.781 1 87.12 74 ASP A O 1
ATOM 601 N N . GLN A 1 75 ? 3.902 -14.68 6.617 1 91.62 75 GLN A N 1
ATOM 602 C CA . GLN A 1 75 ? 4.383 -15.047 5.289 1 91.62 75 GLN A CA 1
ATOM 603 C C . GLN A 1 75 ? 3.229 -15.164 4.297 1 91.62 75 GLN A C 1
ATOM 605 O O . GLN A 1 75 ? 3.312 -15.914 3.324 1 91.62 75 GLN A O 1
ATOM 610 N N . THR A 1 76 ? 2.127 -14.547 4.668 1 95.56 76 THR A N 1
ATOM 611 C CA . THR A 1 76 ? 0.953 -14.531 3.803 1 95.56 76 THR A CA 1
ATOM 612 C C . THR A 1 76 ? 0.595 -13.102 3.406 1 95.56 76 THR A C 1
ATOM 614 O O . THR A 1 76 ? 0.682 -12.18 4.223 1 95.56 76 THR A O 1
ATOM 617 N N . VAL A 1 77 ? 0.235 -12.984 2.146 1 97.81 77 VAL A N 1
ATOM 618 C CA . VAL A 1 77 ? -0.154 -11.672 1.638 1 97.81 77 VAL A CA 1
ATOM 619 C C . VAL A 1 77 ? -1.516 -11.766 0.954 1 97.81 77 VAL A C 1
ATOM 621 O O . VAL A 1 77 ? -1.942 -12.852 0.552 1 97.81 77 VAL A O 1
ATOM 624 N N . VAL A 1 78 ? -2.188 -10.656 0.902 1 97.56 78 VAL A N 1
ATOM 625 C CA . VAL A 1 78 ? -3.391 -10.477 0.097 1 97.56 78 VAL A CA 1
ATOM 626 C C . VAL A 1 78 ? -3.049 -9.711 -1.18 1 97.56 78 VAL A C 1
ATOM 628 O O . VAL A 1 78 ? -2.33 -8.703 -1.137 1 97.56 78 VAL A O 1
ATOM 631 N N . VAL A 1 79 ? -3.477 -10.188 -2.305 1 98.31 79 VAL A N 1
ATOM 632 C CA . VAL A 1 79 ? -3.242 -9.562 -3.604 1 98.31 79 VAL A CA 1
ATOM 633 C C . VAL A 1 79 ? -4.578 -9.305 -4.301 1 98.31 79 VAL A C 1
ATOM 635 O O . VAL A 1 79 ? -5.438 -10.188 -4.359 1 98.31 79 VAL A O 1
ATOM 638 N N . SER A 1 80 ? -4.758 -8.102 -4.754 1 98.19 80 SER A N 1
ATOM 639 C CA . SER A 1 80 ? -5.977 -7.809 -5.5 1 98.19 80 SER A CA 1
ATOM 640 C C . SER A 1 80 ? -5.828 -8.195 -6.969 1 98.19 80 SER A C 1
ATOM 642 O O . SER A 1 80 ? -4.766 -8.008 -7.562 1 98.19 80 SER A O 1
ATOM 644 N N . ILE A 1 81 ? -6.879 -8.734 -7.559 1 97.12 81 ILE A N 1
ATOM 645 C CA . ILE A 1 81 ? -6.965 -9.086 -8.977 1 97.12 81 ILE A CA 1
ATOM 646 C C . ILE A 1 81 ? -8.023 -8.219 -9.656 1 97.12 81 ILE A C 1
ATOM 648 O O . ILE A 1 81 ? -9.219 -8.406 -9.445 1 97.12 81 ILE A O 1
ATOM 652 N N . LEU A 1 82 ? -7.57 -7.309 -10.484 1 94.06 82 LEU A N 1
ATOM 653 C CA . LEU A 1 82 ? -8.398 -6.211 -10.977 1 94.06 82 LEU A CA 1
ATOM 654 C C . LEU A 1 82 ? -9.516 -6.734 -11.867 1 94.06 82 LEU A C 1
ATOM 656 O O . LEU A 1 82 ? -10.68 -6.344 -11.711 1 94.06 82 LEU A O 1
ATOM 660 N N . ASP A 1 83 ? -9.156 -7.535 -12.82 1 90.88 83 ASP A N 1
ATOM 661 C CA . ASP A 1 83 ? -10.094 -7.863 -13.891 1 90.88 83 ASP A CA 1
ATOM 662 C C . ASP A 1 83 ? -11.062 -8.961 -13.461 1 90.88 83 ASP A C 1
ATOM 664 O O . ASP A 1 83 ? -12.039 -9.234 -14.156 1 90.88 83 ASP A O 1
ATOM 668 N N . LYS A 1 84 ? -10.875 -9.617 -12.312 1 88.38 84 LYS A N 1
ATOM 669 C CA . LYS A 1 84 ? -11.766 -10.664 -11.82 1 88.38 84 LYS A CA 1
ATOM 670 C C . LYS A 1 84 ? -12.516 -10.211 -10.578 1 88.38 84 LYS A C 1
ATOM 672 O O . LYS A 1 84 ? -13.391 -10.93 -10.078 1 88.38 84 LYS A O 1
ATOM 677 N N . ASN A 1 85 ? -12.203 -9.086 -10.102 1 92.44 85 ASN A N 1
ATOM 678 C CA . ASN A 1 85 ? -12.836 -8.57 -8.883 1 92.44 85 ASN A CA 1
ATOM 679 C C . ASN A 1 85 ? -12.695 -9.555 -7.727 1 92.44 85 ASN A C 1
ATOM 681 O O . ASN A 1 85 ? -13.695 -9.938 -7.113 1 92.44 85 ASN A O 1
ATOM 685 N N . GLN A 1 86 ? -11.562 -9.922 -7.453 1 94.88 86 GLN A N 1
ATOM 686 C CA . GLN A 1 86 ? -11.281 -10.812 -6.332 1 94.88 86 GLN A CA 1
ATOM 687 C C . GLN A 1 86 ? -9.977 -10.438 -5.645 1 94.88 86 GLN A C 1
ATOM 689 O O . GLN A 1 86 ? -9.156 -9.711 -6.211 1 94.88 86 GLN A O 1
ATOM 694 N N . ILE A 1 87 ? -9.836 -10.883 -4.512 1 96.25 87 ILE A N 1
ATOM 695 C CA . ILE A 1 87 ? -8.57 -10.836 -3.789 1 96.25 87 ILE A CA 1
ATOM 696 C C . ILE A 1 87 ? -8.109 -12.25 -3.457 1 96.25 87 ILE A C 1
ATOM 698 O O . ILE A 1 87 ? -8.93 -13.133 -3.203 1 96.25 87 ILE A O 1
ATOM 702 N N . LEU A 1 88 ? -6.852 -12.438 -3.547 1 96.5 88 LEU A N 1
ATOM 703 C CA . LEU A 1 88 ? -6.254 -13.742 -3.281 1 96.5 88 LEU A CA 1
ATOM 704 C C . LEU A 1 88 ? -5.414 -13.703 -2.01 1 96.5 88 LEU A C 1
ATOM 706 O O . LEU A 1 88 ? -4.707 -12.727 -1.754 1 96.5 88 LEU A O 1
ATOM 710 N N . LEU A 1 89 ? -5.555 -14.703 -1.208 1 96.06 89 LEU A N 1
ATOM 711 C CA . LEU A 1 89 ? -4.617 -14.961 -0.122 1 96.06 89 LEU A CA 1
ATOM 712 C C . LEU A 1 89 ? -3.488 -15.883 -0.586 1 96.06 89 LEU A C 1
ATOM 714 O O . LEU A 1 89 ? -3.736 -17 -1.021 1 96.06 89 LEU A O 1
ATOM 718 N N . VAL A 1 90 ? -2.26 -15.422 -0.456 1 97.06 90 VAL A N 1
ATOM 719 C CA . VAL A 1 90 ? -1.131 -16.125 -1.058 1 97.06 90 VAL A CA 1
ATOM 720 C C . VAL A 1 90 ? -0.101 -16.453 0.018 1 97.06 90 VAL A C 1
ATOM 722 O O . VAL A 1 90 ? 0.312 -15.586 0.787 1 97.06 90 VAL A O 1
ATOM 725 N N . ASP A 1 91 ? 0.302 -17.672 0.115 1 96.69 91 ASP A N 1
ATOM 726 C CA . ASP A 1 91 ? 1.41 -18.156 0.937 1 96.69 91 ASP A CA 1
ATOM 727 C C . ASP A 1 91 ? 2.738 -18.031 0.193 1 96.69 91 ASP A C 1
ATOM 729 O O . ASP A 1 91 ? 2.998 -18.781 -0.75 1 96.69 91 ASP A O 1
ATOM 733 N N . ILE A 1 92 ? 3.559 -17.172 0.608 1 97.69 92 ILE A N 1
ATOM 734 C CA . ILE A 1 92 ? 4.77 -16.828 -0.128 1 97.69 92 ILE A CA 1
ATOM 735 C C . ILE A 1 92 ? 5.785 -17.969 -0.005 1 97.69 92 ILE A C 1
ATOM 737 O O . ILE A 1 92 ? 6.426 -18.344 -0.988 1 97.69 92 ILE A O 1
ATOM 741 N N . GLU A 1 93 ? 5.93 -18.438 1.217 1 95.06 93 GLU A N 1
ATOM 742 C CA . GLU A 1 93 ? 6.914 -19.5 1.443 1 95.06 93 GLU A CA 1
ATOM 743 C C . GLU A 1 93 ? 6.688 -20.672 0.498 1 95.06 93 GLU A C 1
ATOM 745 O O . GLU A 1 93 ? 7.629 -21.172 -0.125 1 95.06 93 GLU A O 1
ATOM 750 N N . ASN A 1 94 ? 5.434 -21.062 0.3 1 95.5 94 ASN A N 1
ATOM 751 C CA . ASN A 1 94 ? 5.121 -22.266 -0.486 1 95.5 94 ASN A CA 1
ATOM 752 C C . ASN A 1 94 ? 4.652 -21.891 -1.892 1 95.5 94 ASN A C 1
ATOM 754 O O . ASN A 1 94 ? 4.406 -22.781 -2.717 1 95.5 94 ASN A O 1
ATOM 758 N N . SER A 1 95 ? 4.555 -20.641 -2.129 1 96.12 95 SER A N 1
ATOM 759 C CA . SER A 1 95 ? 4.094 -20.156 -3.424 1 96.12 95 SER A CA 1
ATOM 760 C C . SER A 1 95 ? 2.721 -20.719 -3.77 1 96.12 95 SER A C 1
ATOM 762 O O . SER A 1 95 ? 2.506 -21.203 -4.883 1 96.12 95 SER A O 1
ATOM 764 N N . LEU A 1 96 ? 1.803 -20.625 -2.793 1 94.75 96 LEU A N 1
ATOM 765 C CA . LEU A 1 96 ? 0.471 -21.203 -2.959 1 94.75 96 LEU A CA 1
ATOM 766 C C . LEU A 1 96 ? -0.604 -20.141 -2.787 1 94.75 96 LEU A C 1
ATOM 768 O O . LEU A 1 96 ? -0.519 -19.297 -1.881 1 94.75 96 LEU A O 1
ATOM 772 N N . ILE A 1 97 ? -1.507 -20.156 -3.652 1 94.88 97 ILE A N 1
ATOM 773 C CA . ILE A 1 97 ? -2.734 -19.406 -3.414 1 94.88 97 ILE A CA 1
ATOM 774 C C . ILE A 1 97 ? -3.637 -20.172 -2.459 1 94.88 97 ILE A C 1
ATOM 776 O O . ILE A 1 97 ? -4.113 -21.266 -2.791 1 94.88 97 ILE A O 1
ATOM 780 N N . LEU A 1 98 ? -3.926 -19.625 -1.392 1 93.25 98 LEU A N 1
ATOM 781 C CA . LEU A 1 98 ? -4.641 -20.344 -0.343 1 93.25 98 LEU A CA 1
ATOM 782 C C . LEU A 1 98 ? -6.148 -20.188 -0.506 1 93.25 98 LEU A C 1
ATOM 784 O O . LEU A 1 98 ? -6.902 -21.156 -0.314 1 93.25 98 LEU A O 1
ATOM 788 N N . LYS A 1 99 ? -6.566 -19.031 -0.713 1 93.31 99 LYS A N 1
ATOM 789 C CA . LYS A 1 99 ? -7.984 -18.688 -0.792 1 93.31 99 LYS A CA 1
ATOM 790 C C . LYS A 1 99 ? -8.227 -17.594 -1.831 1 93.31 99 LYS A C 1
ATOM 792 O O . LYS A 1 99 ? -7.324 -16.797 -2.133 1 93.31 99 LYS A O 1
ATOM 797 N N . SER A 1 100 ? -9.375 -17.562 -2.289 1 93.94 100 SER A N 1
ATOM 798 C CA . SER A 1 100 ? -9.883 -16.484 -3.143 1 93.94 100 SER A CA 1
ATOM 799 C C . SER A 1 100 ? -11.18 -15.906 -2.586 1 93.94 100 SER A C 1
ATOM 801 O O . SER A 1 100 ? -12.047 -16.641 -2.115 1 93.94 100 SER A O 1
ATOM 803 N N . PHE A 1 101 ? -11.258 -14.586 -2.609 1 94.06 101 PHE A N 1
ATOM 804 C CA . PHE A 1 101 ? -12.438 -13.883 -2.123 1 94.06 101 PHE A CA 1
ATOM 805 C C . PHE A 1 101 ? -13 -12.969 -3.203 1 94.06 101 PHE A C 1
ATOM 807 O O . PHE A 1 101 ? -12.344 -12.016 -3.631 1 94.06 101 PHE A O 1
ATOM 814 N N . PRO A 1 102 ? -14.195 -13.242 -3.578 1 93.62 102 PRO A N 1
ATOM 815 C CA . PRO A 1 102 ? -14.812 -12.266 -4.477 1 93.62 102 PRO A CA 1
ATOM 816 C C . PRO A 1 102 ? -15.117 -10.938 -3.789 1 93.62 102 PRO A C 1
ATOM 818 O O . PRO A 1 102 ? -15.445 -10.914 -2.6 1 93.62 102 PRO A O 1
ATOM 821 N N . VAL A 1 103 ? -14.93 -9.867 -4.508 1 93.69 103 VAL A N 1
ATOM 822 C CA . VAL A 1 103 ? -15.344 -8.547 -4.043 1 93.69 103 VAL A CA 1
ATOM 823 C C . VAL A 1 103 ? -16.234 -7.887 -5.098 1 93.69 103 VAL A C 1
ATOM 825 O O . VAL A 1 103 ? -16.234 -8.297 -6.258 1 93.69 103 VAL A O 1
ATOM 828 N N . GLU A 1 104 ? -17 -6.875 -4.754 1 90.75 104 GLU A N 1
ATOM 829 C CA . GLU A 1 104 ? -18.047 -6.34 -5.602 1 90.75 104 GLU A CA 1
ATOM 830 C C . GLU A 1 104 ? -17.484 -5.383 -6.648 1 90.75 104 GLU A C 1
ATOM 832 O O . GLU A 1 104 ? -18.188 -4.984 -7.578 1 90.75 104 GLU A O 1
ATOM 837 N N . GLY A 1 105 ? -16.297 -4.98 -6.57 1 92.94 105 GLY A N 1
ATOM 838 C CA . GLY A 1 105 ? -15.688 -4.02 -7.477 1 92.94 105 GLY A CA 1
ATOM 839 C C . GLY A 1 105 ? -14.203 -4.25 -7.676 1 92.94 105 GLY A C 1
ATOM 840 O O . GLY A 1 105 ? -13.641 -5.211 -7.152 1 92.94 105 GLY A O 1
ATOM 841 N N . SER A 1 106 ? -13.672 -3.359 -8.555 1 92.75 106 SER A N 1
ATOM 842 C CA . SER A 1 106 ? -12.234 -3.408 -8.797 1 92.75 106 SER A CA 1
ATOM 843 C C . SER A 1 106 ? -11.453 -2.873 -7.605 1 92.75 106 SER A C 1
ATOM 845 O O . SER A 1 106 ? -11.672 -1.74 -7.168 1 92.75 106 SER A O 1
ATOM 847 N N . CYS A 1 107 ? -10.586 -3.67 -7.109 1 95.19 107 CYS A N 1
ATOM 848 C CA . CYS A 1 107 ? -9.812 -3.301 -5.93 1 95.19 107 CYS A CA 1
ATOM 849 C C . CYS A 1 107 ? -8.492 -2.643 -6.328 1 95.19 107 CYS A C 1
ATOM 851 O O . CYS A 1 107 ? -7.613 -3.295 -6.891 1 95.19 107 CYS A O 1
ATOM 853 N N . ASN A 1 108 ? -8.367 -1.401 -5.922 1 95 108 ASN A N 1
ATOM 854 C CA . ASN A 1 108 ? -7.18 -0.643 -6.293 1 95 108 ASN A CA 1
ATOM 855 C C . ASN A 1 108 ? -6.258 -0.425 -5.098 1 95 108 ASN A C 1
ATOM 857 O O . ASN A 1 108 ? -5.18 0.158 -5.234 1 95 108 ASN A O 1
ATOM 861 N N . GLY A 1 109 ? -6.617 -0.863 -3.93 1 97.44 109 GLY A N 1
ATOM 862 C CA . GLY A 1 109 ? -5.793 -0.683 -2.746 1 97.44 109 GLY A CA 1
ATOM 863 C C . GLY A 1 109 ? -6.207 -1.575 -1.59 1 97.44 109 GLY A C 1
ATOM 864 O O . GLY A 1 109 ? -7.395 -1.829 -1.389 1 97.44 109 GLY A O 1
ATOM 865 N N . LEU A 1 110 ? -5.195 -1.93 -0.792 1 98.19 110 LEU A N 1
ATOM 866 C CA . LEU A 1 110 ? -5.355 -2.859 0.321 1 98.19 110 LEU A CA 1
ATOM 867 C C . LEU A 1 110 ? -4.461 -2.461 1.491 1 98.19 110 LEU A C 1
ATOM 869 O O . LEU A 1 110 ? -3.4 -1.863 1.294 1 98.19 110 LEU A O 1
ATOM 873 N N . ASP A 1 111 ? -4.887 -2.766 2.633 1 98.25 111 ASP A N 1
ATOM 874 C CA . ASP A 1 111 ? -4.012 -2.793 3.801 1 98.25 111 ASP A CA 1
ATOM 875 C C . ASP A 1 111 ? -4.621 -3.633 4.922 1 98.25 111 ASP A C 1
ATOM 877 O O . ASP A 1 111 ? -5.84 -3.793 4.992 1 98.25 111 ASP A O 1
ATOM 881 N N . SER A 1 112 ? -3.742 -4.09 5.77 1 96.69 112 SER A N 1
ATOM 882 C CA . SER A 1 112 ? -4.215 -4.938 6.859 1 96.69 112 SER A CA 1
ATOM 883 C C . SER A 1 112 ? -3.266 -4.891 8.055 1 96.69 112 SER A C 1
ATOM 885 O O . SER A 1 112 ? -2.076 -4.602 7.895 1 96.69 112 SER A O 1
ATOM 887 N N . ASN A 1 113 ? -3.84 -5.172 9.18 1 92.88 113 ASN A N 1
ATOM 888 C CA . ASN A 1 113 ? -3.004 -5.367 10.359 1 92.88 113 ASN A CA 1
ATOM 889 C C . ASN A 1 113 ? -2.98 -6.832 10.797 1 92.88 113 ASN A C 1
ATOM 891 O O . ASN A 1 113 ? -2.615 -7.137 11.938 1 92.88 113 ASN A O 1
ATOM 895 N N . GLY A 1 114 ? -3.41 -7.695 9.898 1 90.12 114 GLY A N 1
ATOM 896 C CA . GLY A 1 114 ? -3.449 -9.117 10.203 1 90.12 114 GLY A CA 1
ATOM 897 C C . GLY A 1 114 ? -4.797 -9.578 10.711 1 90.12 114 GLY A C 1
ATOM 898 O O . GLY A 1 114 ? -5.078 -10.781 10.742 1 90.12 114 GLY A O 1
ATOM 899 N N . GLU A 1 115 ? -5.645 -8.688 11.18 1 88.81 115 GLU A N 1
ATOM 900 C CA . GLU A 1 115 ? -6.988 -8.984 11.664 1 88.81 115 GLU A CA 1
ATOM 901 C C . GLU A 1 115 ? -8.047 -8.289 10.812 1 88.81 115 GLU A C 1
ATOM 903 O O . GLU A 1 115 ? -9.047 -8.906 10.422 1 88.81 115 GLU A O 1
ATOM 908 N N . THR A 1 116 ? -7.816 -7.074 10.555 1 92.94 116 THR A N 1
ATOM 909 C CA . THR A 1 116 ? -8.695 -6.234 9.75 1 92.94 116 THR A CA 1
ATOM 910 C C . THR A 1 116 ? -8.094 -5.977 8.375 1 92.94 116 THR A C 1
ATOM 912 O O . THR A 1 116 ? -6.891 -5.746 8.25 1 92.94 116 THR A O 1
ATOM 915 N N . LEU A 1 117 ? -8.922 -6.09 7.363 1 96.19 117 LEU A N 1
ATOM 916 C CA . LEU A 1 117 ? -8.516 -5.805 5.988 1 96.19 117 LEU A CA 1
ATOM 917 C C . LEU A 1 117 ? -9.328 -4.652 5.414 1 96.19 117 LEU A C 1
ATOM 919 O O . LEU A 1 117 ? -10.562 -4.66 5.469 1 96.19 117 LEU A O 1
ATOM 923 N N . ILE A 1 118 ? -8.641 -3.66 4.883 1 97.56 118 ILE A N 1
ATOM 924 C CA . ILE A 1 118 ? -9.266 -2.582 4.121 1 97.56 118 ILE A CA 1
ATOM 925 C C . ILE A 1 118 ? -9.164 -2.883 2.627 1 97.56 118 ILE A C 1
ATOM 927 O O . ILE A 1 118 ? -8.109 -3.268 2.133 1 97.56 118 ILE A O 1
ATOM 931 N N . VAL A 1 119 ? -10.258 -2.74 1.989 1 97.44 119 VAL A N 1
ATOM 932 C CA . VAL A 1 119 ? -10.32 -2.949 0.546 1 97.44 119 VAL A CA 1
ATOM 933 C C . VAL A 1 119 ? -10.906 -1.709 -0.127 1 97.44 119 VAL A C 1
ATOM 935 O O . VAL A 1 119 ? -12.062 -1.345 0.121 1 97.44 119 VAL A O 1
ATOM 938 N N . ARG A 1 120 ? -10.156 -1.116 -1.009 1 97.12 120 ARG A N 1
ATOM 939 C CA . ARG A 1 120 ? -10.641 0.047 -1.743 1 97.12 120 ARG A CA 1
ATOM 940 C C . ARG A 1 120 ? -11.234 -0.362 -3.086 1 97.12 120 ARG A C 1
ATOM 942 O O . ARG A 1 120 ? -10.531 -0.883 -3.951 1 97.12 120 ARG A O 1
ATOM 949 N N . LEU A 1 121 ? -12.477 -0.128 -3.164 1 95.12 121 LEU A N 1
ATOM 950 C CA . LEU A 1 121 ? -13.188 -0.411 -4.402 1 95.12 121 LEU A CA 1
ATOM 951 C C . LEU A 1 121 ? -13.508 0.878 -5.152 1 95.12 121 LEU A C 1
ATOM 953 O O . LEU A 1 121 ? -14.648 1.354 -5.117 1 95.12 121 LEU A O 1
ATOM 957 N N . GLN A 1 122 ? -12.516 1.331 -5.883 1 86.81 122 GLN A N 1
ATOM 958 C CA . GLN A 1 122 ? -12.539 2.682 -6.434 1 86.81 122 GLN A CA 1
ATOM 959 C C . GLN A 1 122 ? -13.672 2.84 -7.445 1 86.81 122 GLN A C 1
ATOM 961 O O . GLN A 1 122 ? -14.312 3.893 -7.508 1 86.81 122 GLN A O 1
ATOM 966 N N . ASP A 1 123 ? -13.922 1.85 -8.25 1 89.56 123 ASP A N 1
ATOM 967 C CA . ASP A 1 123 ? -14.953 1.949 -9.273 1 89.56 123 ASP A CA 1
ATOM 968 C C . ASP A 1 123 ? -16.344 2.057 -8.648 1 89.56 123 ASP A C 1
ATOM 970 O O . ASP A 1 123 ? -17.297 2.477 -9.305 1 89.56 123 ASP A O 1
ATOM 974 N N . LYS A 1 124 ? -16.484 1.702 -7.375 1 91 124 LYS A N 1
ATOM 975 C CA . LYS A 1 124 ? -17.766 1.738 -6.672 1 91 124 LYS A CA 1
ATOM 976 C C . LYS A 1 124 ? -17.844 2.941 -5.734 1 91 124 LYS A C 1
ATOM 978 O O . LYS A 1 124 ? -18.906 3.225 -5.168 1 91 124 LYS A O 1
ATOM 983 N N . GLY A 1 125 ? -16.703 3.547 -5.555 1 89.88 125 GLY A N 1
ATOM 984 C CA . GLY A 1 125 ? -16.672 4.684 -4.648 1 89.88 125 GLY A CA 1
ATOM 985 C C . GLY A 1 125 ? -16.812 4.289 -3.191 1 89.88 125 GLY A C 1
ATOM 986 O O . GLY A 1 125 ? -17.438 5.008 -2.406 1 89.88 125 GLY A O 1
ATOM 987 N N . ILE A 1 126 ? -16.375 3.043 -2.859 1 94 126 ILE A N 1
ATOM 988 C CA . ILE A 1 126 ? -16.516 2.602 -1.476 1 94 126 ILE A CA 1
ATOM 989 C C . ILE A 1 126 ? -15.195 1.996 -0.998 1 94 126 ILE A C 1
ATOM 991 O O . ILE A 1 126 ? -14.383 1.538 -1.809 1 94 126 ILE A O 1
ATOM 995 N N . VAL A 1 127 ? -15.008 2.115 0.234 1 96.06 127 VAL A N 1
ATOM 996 C CA . VAL A 1 127 ? -13.984 1.375 0.968 1 96.06 127 VAL A CA 1
ATOM 997 C C . VAL A 1 127 ? -14.656 0.428 1.964 1 96.06 127 VAL A C 1
ATOM 999 O O . VAL A 1 127 ? -15.469 0.854 2.783 1 96.06 127 VAL A O 1
ATOM 1002 N N . ILE A 1 128 ? -14.305 -0.817 1.879 1 96.38 128 ILE A N 1
ATOM 1003 C CA . ILE A 1 128 ? -14.906 -1.742 2.832 1 96.38 128 ILE A CA 1
ATOM 1004 C C . ILE A 1 128 ? -13.859 -2.188 3.852 1 96.38 128 ILE A C 1
ATOM 1006 O O . ILE A 1 128 ? -12.688 -2.367 3.512 1 96.38 128 ILE A O 1
ATOM 1010 N N . ILE A 1 129 ? -14.305 -2.277 5.059 1 96.75 129 ILE A N 1
ATOM 1011 C CA . ILE A 1 129 ? -13.523 -2.822 6.168 1 96.75 129 ILE A CA 1
ATOM 1012 C C . ILE A 1 129 ? -14.039 -4.219 6.52 1 96.75 129 ILE A C 1
ATOM 1014 O O . ILE A 1 129 ? -15.219 -4.398 6.805 1 96.75 129 ILE A O 1
ATOM 1018 N N . THR A 1 130 ? -13.094 -5.152 6.441 1 95.25 130 THR A N 1
ATOM 1019 C CA . THR A 1 130 ? -13.531 -6.543 6.516 1 95.25 130 THR A CA 1
ATOM 1020 C C . THR A 1 130 ? -12.672 -7.324 7.504 1 95.25 130 THR A C 1
ATOM 1022 O O . THR A 1 130 ? -11.602 -6.863 7.906 1 95.25 130 THR A O 1
ATOM 1025 N N . ASP A 1 131 ? -13.234 -8.445 7.98 1 87.94 131 ASP A N 1
ATOM 1026 C CA . ASP A 1 131 ? -12.477 -9.516 8.625 1 87.94 131 ASP A CA 1
ATOM 1027 C C . ASP A 1 131 ? -12.258 -10.688 7.676 1 87.94 131 ASP A C 1
ATOM 1029 O O . ASP A 1 131 ? -13.07 -10.93 6.777 1 87.94 131 ASP A O 1
ATOM 1033 N N . ILE A 1 132 ? -11.055 -11.219 7.77 1 76.38 132 ILE A N 1
ATOM 1034 C CA . ILE A 1 132 ? -10.797 -12.414 6.977 1 76.38 132 ILE A CA 1
ATOM 1035 C C . ILE A 1 132 ? -10.922 -13.656 7.855 1 76.38 132 ILE A C 1
ATOM 1037 O O . ILE A 1 132 ? -10.344 -13.711 8.945 1 76.38 132 ILE A O 1
ATOM 1041 N N . ASP A 1 133 ? -11.961 -14.492 7.723 1 66.5 133 ASP A N 1
ATOM 1042 C CA . ASP A 1 133 ? -12.102 -15.773 8.406 1 66.5 133 ASP A CA 1
ATOM 1043 C C . ASP A 1 133 ? -11.508 -16.906 7.574 1 66.5 133 ASP A C 1
ATOM 1045 O O . ASP A 1 133 ? -11.641 -16.922 6.348 1 66.5 133 ASP A O 1
ATOM 1049 N N . MET B 1 1 ? 0.462 -23.125 -10.664 1 41.16 1 MET B N 1
ATOM 1050 C CA . MET B 1 1 ? 0.185 -22.953 -9.242 1 41.16 1 MET B CA 1
ATOM 1051 C C . MET B 1 1 ? -1.073 -23.703 -8.836 1 41.16 1 MET B C 1
ATOM 1053 O O . MET B 1 1 ? -2.066 -23.703 -9.562 1 41.16 1 MET B O 1
ATOM 1057 N N . ARG B 1 2 ? -0.939 -24.812 -8.047 1 45.69 2 ARG B N 1
ATOM 1058 C CA . ARG B 1 2 ? -2.068 -25.625 -7.59 1 45.69 2 ARG B CA 1
ATOM 1059 C C . ARG B 1 2 ? -3.035 -24.781 -6.758 1 45.69 2 ARG B C 1
ATOM 1061 O O . ARG B 1 2 ? -2.633 -24.141 -5.785 1 45.69 2 ARG B O 1
ATOM 1068 N N . ILE B 1 3 ? -4.125 -24.234 -7.266 1 52.34 3 ILE B N 1
ATOM 1069 C CA . ILE B 1 3 ? -5.141 -23.344 -6.699 1 52.34 3 ILE B CA 1
ATOM 1070 C C . ILE B 1 3 ? -6.113 -24.172 -5.852 1 52.34 3 ILE B C 1
ATOM 1072 O O . ILE B 1 3 ? -6.84 -25.016 -6.375 1 52.34 3 ILE B O 1
ATOM 1076 N N . GLU B 1 4 ? -5.645 -24.609 -4.707 1 53.94 4 GLU B N 1
ATOM 1077 C CA . GLU B 1 4 ? -6.77 -25.156 -3.957 1 53.94 4 GLU B CA 1
ATOM 1078 C C . GLU B 1 4 ? -7.805 -24.078 -3.643 1 53.94 4 GLU B C 1
ATOM 1080 O O . GLU B 1 4 ? -7.566 -23.203 -2.814 1 53.94 4 GLU B O 1
ATOM 1085 N N . GLN B 1 5 ? -8.5 -23.719 -4.727 1 59.22 5 GLN B N 1
ATOM 1086 C CA . GLN B 1 5 ? -9.367 -22.547 -4.688 1 59.22 5 GLN B CA 1
ATOM 1087 C C . GLN B 1 5 ? -10.562 -22.781 -3.77 1 59.22 5 GLN B C 1
ATOM 1089 O O . GLN B 1 5 ? -11.422 -23.609 -4.059 1 59.22 5 GLN B O 1
ATOM 1094 N N . LEU B 1 6 ? -10.328 -22.641 -2.406 1 68.25 6 LEU B N 1
ATOM 1095 C CA . LEU B 1 6 ? -11.547 -22.547 -1.617 1 68.25 6 LEU B CA 1
ATOM 1096 C C . LEU B 1 6 ? -12.18 -21.172 -1.749 1 68.25 6 LEU B C 1
ATOM 1098 O O . LEU B 1 6 ? -11.484 -20.156 -1.653 1 68.25 6 LEU B O 1
ATOM 1102 N N . GLN B 1 7 ? -13.273 -21.172 -2.334 1 72.94 7 GLN B N 1
ATOM 1103 C CA . GLN B 1 7 ? -14.039 -19.938 -2.361 1 72.94 7 GLN B CA 1
ATOM 1104 C C . GLN B 1 7 ? -14.445 -19.516 -0.953 1 72.94 7 GLN B C 1
ATOM 1106 O O . GLN B 1 7 ? -15.055 -20.281 -0.213 1 72.94 7 GLN B O 1
ATOM 1111 N N . SER B 1 8 ? -13.82 -18.453 -0.522 1 86.38 8 SER B N 1
ATOM 1112 C CA . SER B 1 8 ? -14.117 -17.922 0.8 1 86.38 8 SER B CA 1
ATOM 1113 C C . SER B 1 8 ? -14.859 -16.594 0.7 1 86.38 8 SER B C 1
ATOM 1115 O O . SER B 1 8 ? -15.031 -16.047 -0.395 1 86.38 8 SER B O 1
ATOM 1117 N N . VAL B 1 9 ? -15.492 -16.234 1.78 1 83.69 9 VAL B N 1
ATOM 1118 C CA . VAL B 1 9 ? -16.25 -14.984 1.803 1 83.69 9 VAL B CA 1
ATOM 1119 C C . VAL B 1 9 ? -15.633 -14.023 2.814 1 83.69 9 VAL B C 1
ATOM 1121 O O . VAL B 1 9 ? -15.273 -14.43 3.922 1 83.69 9 VAL B O 1
ATOM 1124 N N . LEU B 1 10 ? -15.531 -12.766 2.402 1 89.5 10 LEU B N 1
ATOM 1125 C CA . LEU B 1 10 ? -15.133 -11.719 3.332 1 89.5 10 LEU B CA 1
ATOM 1126 C C . LEU B 1 10 ? -16.297 -11.289 4.207 1 89.5 10 LEU B C 1
ATOM 1128 O O . LEU B 1 10 ? -17.422 -11.156 3.719 1 89.5 10 LEU B O 1
ATOM 1132 N N . LYS B 1 11 ? -16.016 -11.242 5.453 1 90.75 11 LYS B N 1
ATOM 1133 C CA . LYS B 1 11 ? -17.016 -10.672 6.348 1 90.75 11 LYS B CA 1
ATOM 1134 C C . LYS B 1 11 ? -16.828 -9.164 6.484 1 90.75 11 LYS B C 1
ATOM 1136 O O . LYS B 1 11 ? -15.93 -8.703 7.184 1 90.75 11 LYS B O 1
ATOM 1141 N N . THR B 1 12 ? -17.75 -8.469 5.848 1 93.12 12 THR B N 1
ATOM 1142 C CA . THR B 1 12 ? -17.672 -7.016 5.863 1 93.12 12 THR B CA 1
ATOM 1143 C C . THR B 1 12 ? -18.203 -6.457 7.176 1 93.12 12 THR B C 1
ATOM 1145 O O . THR B 1 12 ? -19.328 -6.766 7.57 1 93.12 12 THR B O 1
ATOM 1148 N N . LYS B 1 13 ? -17.375 -5.676 7.895 1 93.81 13 LYS B N 1
ATOM 1149 C CA . LYS B 1 13 ? -17.828 -4.984 9.102 1 93.81 13 LYS B CA 1
ATOM 1150 C C . LYS B 1 13 ? -18.672 -3.762 8.742 1 93.81 13 LYS B C 1
ATOM 1152 O O . LYS B 1 13 ? -19.781 -3.594 9.266 1 93.81 13 LYS B O 1
ATOM 1157 N N . PHE B 1 14 ? -18.172 -2.908 7.918 1 94.38 14 PHE B N 1
ATOM 1158 C CA . PHE B 1 14 ? -18.891 -1.757 7.391 1 94.38 14 PHE B CA 1
ATOM 1159 C C . PHE B 1 14 ? -18.234 -1.229 6.125 1 94.38 14 PHE B C 1
ATOM 1161 O O . PHE B 1 14 ? -17.156 -1.698 5.738 1 94.38 14 PHE B O 1
ATOM 1168 N N . ALA B 1 15 ? -18.922 -0.283 5.523 1 94.44 15 ALA B N 1
ATOM 1169 C CA . ALA B 1 15 ? -18.422 0.396 4.328 1 94.44 15 ALA B CA 1
ATOM 1170 C C . ALA B 1 15 ? -18.422 1.91 4.52 1 94.44 15 ALA B C 1
ATOM 1172 O O . ALA B 1 15 ? -19.281 2.459 5.203 1 94.44 15 ALA B O 1
ATOM 1173 N N . ILE B 1 16 ? -17.406 2.445 4.008 1 93.25 16 ILE B N 1
ATOM 1174 C CA . ILE B 1 16 ? -17.344 3.9 3.943 1 93.25 16 ILE B CA 1
ATOM 1175 C C . ILE B 1 16 ? -17.562 4.367 2.506 1 93.25 16 ILE B C 1
ATOM 1177 O O . ILE B 1 16 ? -16.844 3.939 1.594 1 93.25 16 ILE B O 1
ATOM 1181 N N . LEU B 1 17 ? -18.531 5.223 2.324 1 90.19 17 LEU B N 1
ATOM 1182 C CA . LEU B 1 17 ? -18.797 5.809 1.014 1 90.19 17 LEU B CA 1
ATOM 1183 C C . LEU B 1 17 ? -17.844 6.965 0.736 1 90.19 17 LEU B C 1
ATOM 1185 O O . LEU B 1 17 ? -17.672 7.848 1.581 1 90.19 17 LEU B O 1
ATOM 1189 N N . ILE B 1 18 ? -17.219 6.91 -0.456 1 79.81 18 ILE B N 1
ATOM 1190 C CA . ILE B 1 18 ? -16.328 7.965 -0.95 1 79.81 18 ILE B CA 1
ATOM 1191 C C . ILE B 1 18 ? -17.016 8.719 -2.088 1 79.81 18 ILE B C 1
ATOM 1193 O O . ILE B 1 18 ? -17.312 8.141 -3.139 1 79.81 18 ILE B O 1
ATOM 1197 N N . PRO B 1 19 ? -17.328 10.148 -2.158 1 66.25 19 PRO B N 1
ATOM 1198 C CA . PRO B 1 19 ? -16.906 11.344 -1.416 1 66.25 19 PRO B CA 1
ATOM 1199 C C . PRO B 1 19 ? -17.625 11.477 -0.075 1 66.25 19 PRO B C 1
ATOM 1201 O O . PRO B 1 19 ? -18.812 11.148 0.035 1 66.25 19 PRO B O 1
ATOM 1204 N N . LEU B 1 20 ? -16.844 11.672 0.915 1 62.72 20 LEU B N 1
ATOM 1205 C CA . LEU B 1 20 ? -17.422 12.094 2.184 1 62.72 20 LEU B CA 1
ATOM 1206 C C . LEU B 1 20 ? -17.953 13.516 2.09 1 62.72 20 LEU B C 1
ATOM 1208 O O . LEU B 1 20 ? -19 13.828 2.666 1 62.72 20 LEU B O 1
ATOM 1212 N N . ASP B 1 21 ? -17.141 14.297 1.382 1 65 21 ASP B N 1
ATOM 1213 C CA . ASP B 1 21 ? -17.484 15.711 1.294 1 65 21 ASP B CA 1
ATOM 1214 C C . ASP B 1 21 ? -17.047 16.297 -0.048 1 65 21 ASP B C 1
ATOM 1216 O O . ASP B 1 21 ? -16.266 17.25 -0.092 1 65 21 ASP B O 1
ATOM 1220 N N . GLY B 1 22 ? -17.5 15.719 -1.26 1 78.06 22 GLY B N 1
ATOM 1221 C CA . GLY B 1 22 ? -17.094 16.281 -2.539 1 78.06 22 GLY B CA 1
ATOM 1222 C C . GLY B 1 22 ? -16.156 15.367 -3.316 1 78.06 22 GLY B C 1
ATOM 1223 O O . GLY B 1 22 ? -16.281 14.141 -3.25 1 78.06 22 GLY B O 1
ATOM 1224 N N . ARG B 1 23 ? -15.227 16.172 -4.164 1 86.88 23 ARG B N 1
ATOM 1225 C CA . ARG B 1 23 ? -14.32 15.375 -4.984 1 86.88 23 ARG B CA 1
ATOM 1226 C C . ARG B 1 23 ? -13.188 14.805 -4.148 1 86.88 23 ARG B C 1
ATOM 1228 O O . ARG B 1 23 ? -12.547 15.523 -3.383 1 86.88 23 ARG B O 1
ATOM 1235 N N . VAL B 1 24 ? -13.039 13.516 -4.141 1 91.06 24 VAL B N 1
ATOM 1236 C CA . VAL B 1 24 ? -12 12.82 -3.389 1 91.06 24 VAL B CA 1
ATOM 1237 C C . VAL B 1 24 ? -11.297 11.805 -4.293 1 91.06 24 VAL B C 1
ATOM 1239 O O . VAL B 1 24 ? -11.898 11.289 -5.238 1 91.06 24 VAL B O 1
ATOM 1242 N N . ASN B 1 25 ? -10.016 11.742 -4.098 1 94.06 25 ASN B N 1
ATOM 1243 C CA . ASN B 1 25 ? -9.234 10.695 -4.734 1 94.06 25 ASN B CA 1
ATOM 1244 C C . ASN B 1 25 ? -8.383 9.93 -3.719 1 94.06 25 ASN B C 1
ATOM 1246 O O . ASN B 1 25 ? -7.305 10.383 -3.34 1 94.06 25 ASN B O 1
ATOM 1250 N N . ILE B 1 26 ? -8.906 8.742 -3.309 1 96 26 ILE B N 1
ATOM 1251 C CA . ILE B 1 26 ? -8.188 7.941 -2.322 1 96 26 ILE B CA 1
ATOM 1252 C C . ILE B 1 26 ? -7.074 7.152 -3.008 1 96 26 ILE B C 1
ATOM 1254 O O . ILE B 1 26 ? -7.344 6.262 -3.82 1 96 26 ILE B O 1
ATOM 1258 N N . THR B 1 27 ? -5.793 7.445 -2.613 1 96.94 27 THR B N 1
ATOM 1259 C CA . THR B 1 27 ? -4.668 6.809 -3.285 1 96.94 27 THR B CA 1
ATOM 1260 C C . THR B 1 27 ? -3.924 5.879 -2.332 1 96.94 27 THR B C 1
ATOM 1262 O O . THR B 1 27 ? -3.057 5.113 -2.756 1 96.94 27 THR B O 1
ATOM 1265 N N . GLY B 1 28 ? -4.227 5.906 -1.062 1 97.81 28 GLY B N 1
ATOM 1266 C CA . GLY B 1 28 ? -3.611 5.047 -0.064 1 97.81 28 GLY B CA 1
ATOM 1267 C C . GLY B 1 28 ? -4.516 4.762 1.12 1 97.81 28 GLY B C 1
ATOM 1268 O O . GLY B 1 28 ? -5.465 5.508 1.373 1 97.81 28 GLY B O 1
ATOM 1269 N N . CYS B 1 29 ? -4.211 3.688 1.831 1 98.38 29 CYS B N 1
ATOM 1270 C CA . CYS B 1 29 ? -4.898 3.332 3.064 1 98.38 29 CYS B CA 1
ATOM 1271 C C . CYS B 1 29 ? -3.986 2.537 3.992 1 98.38 29 CYS B C 1
ATOM 1273 O O . CYS B 1 29 ? -3.043 1.89 3.533 1 98.38 29 CYS B O 1
ATOM 1275 N N . GLN B 1 30 ? -4.27 2.646 5.258 1 98.44 30 GLN B N 1
ATOM 1276 C CA . GLN B 1 30 ? -3.416 2.033 6.266 1 98.44 30 GLN B CA 1
ATOM 1277 C C . GLN B 1 30 ? -4.207 1.689 7.523 1 98.44 30 GLN B C 1
ATOM 1279 O O . GLN B 1 30 ? -4.926 2.535 8.062 1 98.44 30 GLN B O 1
ATOM 1284 N N . VAL B 1 31 ? -4.168 0.478 7.957 1 97.19 31 VAL B N 1
ATOM 1285 C CA . VAL B 1 31 ? -4.711 0.097 9.258 1 97.19 31 VAL B CA 1
ATOM 1286 C C . VAL B 1 31 ? -3.631 0.236 10.328 1 97.19 31 VAL B C 1
ATOM 1288 O O . VAL B 1 31 ? -2.508 -0.242 10.148 1 97.19 31 VAL B O 1
ATOM 1291 N N . LEU B 1 32 ? -3.977 0.865 11.398 1 96.69 32 LEU B N 1
ATOM 1292 C CA . LEU B 1 32 ? -3.043 1.042 12.508 1 96.69 32 LEU B CA 1
ATOM 1293 C C . LEU B 1 32 ? -3.129 -0.128 13.484 1 96.69 32 LEU B C 1
ATOM 1295 O O . LEU B 1 32 ? -4.039 -0.956 13.383 1 96.69 32 LEU B O 1
ATOM 1299 N N . PHE B 1 33 ? -2.145 -0.129 14.422 1 92.31 33 PHE B N 1
ATOM 1300 C CA . PHE B 1 33 ? -2.027 -1.257 15.336 1 92.31 33 PHE B CA 1
ATOM 1301 C C . PHE B 1 33 ? -3.266 -1.369 16.219 1 92.31 33 PHE B C 1
ATOM 1303 O O . PHE B 1 33 ? -3.686 -2.475 16.562 1 92.31 33 PHE B O 1
ATOM 1310 N N . ASP B 1 34 ? -3.848 -0.294 16.547 1 93.38 34 ASP B N 1
ATOM 1311 C CA . ASP B 1 34 ? -4.977 -0.304 17.469 1 93.38 34 ASP B CA 1
ATOM 1312 C C . ASP B 1 34 ? -6.297 -0.49 16.734 1 93.38 34 ASP B C 1
ATOM 1314 O O . ASP B 1 34 ? -7.367 -0.453 17.344 1 93.38 34 ASP B O 1
ATOM 1318 N N . GLY B 1 35 ? -6.23 -0.577 15.43 1 93 35 GLY B N 1
ATOM 1319 C CA . GLY B 1 35 ? -7.426 -0.85 14.648 1 93 35 GLY B CA 1
ATOM 1320 C C . GLY B 1 35 ? -8.008 0.388 13.992 1 93 35 GLY B C 1
ATOM 1321 O O . GLY B 1 35 ? -8.891 0.287 13.141 1 93 35 GLY B O 1
ATOM 1322 N N . GLN B 1 36 ? -7.531 1.582 14.43 1 96.38 36 GLN B N 1
ATOM 1323 C CA . GLN B 1 36 ? -7.871 2.766 13.648 1 96.38 36 GLN B CA 1
ATOM 1324 C C . GLN B 1 36 ? -7.32 2.66 12.227 1 96.38 36 GLN B C 1
ATOM 1326 O O . GLN B 1 36 ? -6.426 1.853 11.961 1 96.38 36 GLN B O 1
ATOM 1331 N N . PHE B 1 37 ? -7.922 3.412 11.344 1 97.19 37 PHE B N 1
ATOM 1332 C CA . PHE B 1 37 ? -7.391 3.316 9.992 1 97.19 37 PHE B CA 1
ATOM 1333 C C . PHE B 1 37 ? -7.414 4.676 9.305 1 97.19 37 PHE B C 1
ATOM 1335 O O . PHE B 1 37 ? -8.109 5.59 9.75 1 97.19 37 PHE B O 1
ATOM 1342 N N . LEU B 1 38 ? -6.641 4.766 8.281 1 98.19 38 LEU B N 1
ATOM 1343 C CA . LEU B 1 38 ? -6.391 6.012 7.562 1 98.19 38 LEU B CA 1
ATOM 1344 C C . LEU B 1 38 ? -6.711 5.859 6.078 1 98.19 38 LEU B C 1
ATOM 1346 O O . LEU B 1 38 ? -6.414 4.824 5.477 1 98.19 38 LEU B O 1
ATOM 1350 N N . LEU B 1 39 ? -7.324 6.844 5.527 1 97.31 39 LEU B N 1
ATOM 1351 C CA . LEU B 1 39 ? -7.48 6.996 4.086 1 97.31 39 LEU B CA 1
ATOM 1352 C C . LEU B 1 39 ? -6.762 8.242 3.588 1 97.31 39 LEU B C 1
ATOM 1354 O O . LEU B 1 39 ? -6.938 9.328 4.145 1 97.31 39 LEU B O 1
ATOM 1358 N N . LEU B 1 40 ? -5.996 8.062 2.623 1 97.88 40 LEU B N 1
ATOM 1359 C CA . LEU B 1 40 ? -5.238 9.172 2.059 1 97.88 40 LEU B CA 1
ATOM 1360 C C . LEU B 1 40 ? -5.973 9.789 0.875 1 97.88 40 LEU B C 1
ATOM 1362 O O . LEU B 1 40 ? -6.113 9.156 -0.173 1 97.88 40 LEU B O 1
ATOM 1366 N N . ASP B 1 41 ? -6.391 11 1.036 1 96.38 41 ASP B N 1
ATOM 1367 C CA . ASP B 1 41 ? -7.082 11.781 0.014 1 96.38 41 ASP B CA 1
ATOM 1368 C C . ASP B 1 41 ? -6.117 12.727 -0.703 1 96.38 41 ASP B C 1
ATOM 1370 O O . ASP B 1 41 ? -5.766 13.781 -0.173 1 96.38 41 ASP B O 1
ATOM 1374 N N . GLN B 1 42 ? -5.77 12.383 -1.891 1 96.56 42 GLN B N 1
ATOM 1375 C CA . GLN B 1 42 ? -4.746 13.109 -2.629 1 96.56 42 GLN B CA 1
ATOM 1376 C C . GLN B 1 42 ? -5.234 14.5 -3.018 1 96.56 42 GLN B C 1
ATOM 1378 O O . GLN B 1 42 ? -4.508 15.484 -2.859 1 96.56 42 GLN B O 1
ATOM 1383 N N . ILE B 1 43 ? -6.395 14.594 -3.559 1 94.81 43 ILE B N 1
ATOM 1384 C CA . ILE B 1 43 ? -6.934 15.836 -4.102 1 94.81 43 ILE B CA 1
ATOM 1385 C C . ILE B 1 43 ? -7.027 16.875 -2.994 1 94.81 43 ILE B C 1
ATOM 1387 O O . ILE B 1 43 ? -6.648 18.031 -3.191 1 94.81 43 ILE B O 1
ATOM 1391 N N . ASN B 1 44 ? -7.539 16.516 -1.787 1 95.06 44 ASN B N 1
ATOM 1392 C CA . ASN B 1 44 ? -7.723 17.453 -0.686 1 95.06 44 ASN B CA 1
ATOM 1393 C C . ASN B 1 44 ? -6.504 17.484 0.233 1 95.06 44 ASN B C 1
ATOM 1395 O O . ASN B 1 44 ? -6.523 18.141 1.274 1 95.06 44 ASN B O 1
ATOM 1399 N N . ARG B 1 45 ? -5.488 16.75 -0.105 1 97.06 45 ARG B N 1
ATOM 1400 C CA . ARG B 1 45 ? -4.191 16.734 0.569 1 97.06 45 ARG B CA 1
ATOM 1401 C C . ARG B 1 45 ? -4.355 16.469 2.062 1 97.06 45 ARG B C 1
ATOM 1403 O O . ARG B 1 45 ? -3.836 17.219 2.891 1 97.06 45 ARG B O 1
ATOM 1410 N N . ARG B 1 46 ? -5.012 15.375 2.307 1 96.5 46 ARG B N 1
ATOM 1411 C CA . ARG B 1 46 ? -5.25 15.062 3.713 1 96.5 46 ARG B CA 1
ATOM 1412 C C . ARG B 1 46 ? -5.227 13.562 3.957 1 96.5 46 ARG B C 1
ATOM 1414 O O . ARG B 1 46 ? -5.484 12.773 3.043 1 96.5 46 ARG B O 1
ATOM 1421 N N . LEU B 1 47 ? -4.875 13.281 5.199 1 97.5 47 LEU B N 1
ATOM 1422 C CA . LEU B 1 47 ? -5.09 11.961 5.781 1 97.5 47 LEU B CA 1
ATOM 1423 C C . LEU B 1 47 ? -6.328 11.953 6.676 1 97.5 47 LEU B C 1
ATOM 1425 O O . LEU B 1 47 ? -6.383 12.68 7.672 1 97.5 47 LEU B O 1
ATOM 1429 N N . MET B 1 48 ? -7.309 11.18 6.281 1 96.56 48 MET B N 1
ATOM 1430 C CA . MET B 1 48 ? -8.5 11.023 7.105 1 96.56 48 MET B CA 1
ATOM 1431 C C . MET B 1 48 ? -8.344 9.867 8.086 1 96.56 48 MET B C 1
ATOM 1433 O O . MET B 1 48 ? -8.031 8.75 7.684 1 96.56 48 MET B O 1
ATOM 1437 N N . ASN B 1 49 ? -8.516 10.188 9.328 1 97.5 49 ASN B N 1
ATOM 1438 C CA . ASN B 1 49 ? -8.414 9.195 10.391 1 97.5 49 ASN B CA 1
ATOM 1439 C C . ASN B 1 49 ? -9.789 8.75 10.875 1 97.5 49 ASN B C 1
ATOM 1441 O O . ASN B 1 49 ? -10.648 9.578 11.18 1 97.5 49 ASN B O 1
ATOM 1445 N N . PHE B 1 50 ? -9.984 7.434 10.93 1 96.94 50 PHE B N 1
ATOM 1446 C CA . PHE B 1 50 ? -11.227 6.828 11.406 1 96.94 50 PHE B CA 1
ATOM 1447 C C . PHE B 1 50 ? -10.961 5.891 12.57 1 96.94 50 PHE B C 1
ATOM 1449 O O . PHE B 1 50 ? -9.906 5.246 12.633 1 96.94 50 PHE B O 1
ATOM 1456 N N . ASN B 1 51 ? -11.906 5.805 13.453 1 96.44 51 ASN B N 1
ATOM 1457 C CA . ASN B 1 51 ? -11.773 4.809 14.516 1 96.44 51 ASN B CA 1
ATOM 1458 C C . ASN B 1 51 ? -12.219 3.426 14.047 1 96.44 51 ASN B C 1
ATOM 1460 O O . ASN B 1 51 ? -12.562 3.244 12.875 1 96.44 51 ASN B O 1
ATOM 1464 N N . THR B 1 52 ? -12.188 2.449 14.969 1 95.56 52 THR B N 1
ATOM 1465 C CA . THR B 1 52 ? -12.43 1.05 14.633 1 95.56 52 THR B CA 1
ATOM 1466 C C . THR B 1 52 ? -13.883 0.842 14.203 1 95.56 52 THR B C 1
ATOM 1468 O O . THR B 1 52 ? -14.211 -0.165 13.57 1 95.56 52 THR B O 1
ATOM 1471 N N . ASP B 1 53 ? -14.789 1.831 14.461 1 95 53 ASP B N 1
ATOM 1472 C CA . ASP B 1 53 ? -16.203 1.731 14.102 1 95 53 ASP B CA 1
ATOM 1473 C C . ASP B 1 53 ? -16.5 2.49 12.812 1 95 53 ASP B C 1
ATOM 1475 O O . ASP B 1 53 ? -17.641 2.57 12.383 1 95 53 ASP B O 1
ATOM 1479 N N . GLY B 1 54 ? -15.477 3.057 12.25 1 94.19 54 GLY B N 1
ATOM 1480 C CA . GLY B 1 54 ? -15.664 3.762 10.992 1 94.19 54 GLY B CA 1
ATOM 1481 C C . GLY B 1 54 ? -16.094 5.207 11.172 1 94.19 54 GLY B C 1
ATOM 1482 O O . GLY B 1 54 ? -16.562 5.844 10.234 1 94.19 54 GLY B O 1
ATOM 1483 N N . VAL B 1 55 ? -15.945 5.656 12.383 1 95 55 VAL B N 1
ATOM 1484 C CA . VAL B 1 55 ? -16.266 7.055 12.648 1 95 55 VAL B CA 1
ATOM 1485 C C . VAL B 1 55 ? -15.047 7.93 12.414 1 95 55 VAL B C 1
ATOM 1487 O O . VAL B 1 55 ? -13.961 7.629 12.914 1 95 55 VAL B O 1
ATOM 1490 N N . HIS B 1 56 ? -15.234 8.992 11.734 1 95.38 56 HIS B N 1
ATOM 1491 C CA . HIS B 1 56 ? -14.156 9.93 11.438 1 95.38 56 HIS B CA 1
ATOM 1492 C C . HIS B 1 56 ? -13.68 10.633 12.711 1 95.38 56 HIS B C 1
ATOM 1494 O O . HIS B 1 56 ? -14.492 11.156 13.477 1 95.38 56 HIS B O 1
ATOM 1500 N N . ILE B 1 57 ? -12.414 10.641 12.898 1 96.44 57 ILE B N 1
ATOM 1501 C CA . ILE B 1 57 ? -11.82 11.242 14.086 1 96.44 57 ILE B CA 1
ATOM 1502 C C . ILE B 1 57 ? -11.242 12.609 13.742 1 96.44 57 ILE B C 1
ATOM 1504 O O . ILE B 1 57 ? -11.594 13.617 14.359 1 96.44 57 ILE B O 1
ATOM 1508 N N . LYS B 1 58 ? -10.391 12.664 12.805 1 96.81 58 LYS B N 1
ATOM 1509 C CA . LYS B 1 58 ? -9.703 13.898 12.438 1 96.81 58 LYS B CA 1
ATOM 1510 C C . LYS B 1 58 ? -9.047 13.773 11.062 1 96.81 58 LYS B C 1
ATOM 1512 O O . LYS B 1 58 ? -8.938 12.672 10.523 1 96.81 58 LYS B O 1
ATOM 1517 N N . ASP B 1 59 ? -8.648 14.969 10.602 1 96.38 59 ASP B N 1
ATOM 1518 C CA . ASP B 1 59 ? -7.816 15.055 9.398 1 96.38 59 ASP B CA 1
ATOM 1519 C C . ASP B 1 59 ? -6.414 15.57 9.742 1 96.38 59 ASP B C 1
ATOM 1521 O O . ASP B 1 59 ? -6.254 16.422 10.609 1 96.38 59 ASP B O 1
ATOM 1525 N N . ILE B 1 60 ? -5.496 15.023 9.141 1 97.5 60 ILE B N 1
ATOM 1526 C CA . ILE B 1 60 ? -4.16 15.609 9.086 1 97.5 60 ILE B CA 1
ATOM 1527 C C . ILE B 1 60 ? -3.893 16.141 7.68 1 97.5 60 ILE B C 1
ATOM 1529 O O . ILE B 1 60 ? -3.908 15.391 6.707 1 97.5 60 ILE B O 1
ATOM 1533 N N . THR B 1 61 ? -3.592 17.359 7.562 1 97.19 61 THR B N 1
ATOM 1534 C CA . THR B 1 61 ? -3.471 17.984 6.25 1 97.19 61 THR B CA 1
ATOM 1535 C C . THR B 1 61 ? -2.004 18.156 5.867 1 97.19 61 THR B C 1
ATOM 1537 O O . THR B 1 61 ? -1.137 18.25 6.738 1 97.19 61 THR B O 1
ATOM 1540 N N . PHE B 1 62 ? -1.797 18.141 4.594 1 96.69 62 PHE B N 1
ATOM 1541 C CA . PHE B 1 62 ? -0.468 18.375 4.039 1 96.69 62 PHE B CA 1
ATOM 1542 C C . PHE B 1 62 ? -0.449 19.641 3.184 1 96.69 62 PHE B C 1
ATOM 1544 O O . PHE B 1 62 ? -1.463 20 2.588 1 96.69 62 PHE B O 1
ATOM 1551 N N . ASP B 1 63 ? 0.688 20.25 3.09 1 94.25 63 ASP B N 1
ATOM 1552 C CA . ASP B 1 63 ? 0.845 21.438 2.246 1 94.25 63 ASP B CA 1
ATOM 1553 C C . ASP B 1 63 ? 1.025 21.047 0.782 1 94.25 63 ASP B C 1
ATOM 1555 O O . ASP B 1 63 ? 0.792 21.859 -0.117 1 94.25 63 ASP B O 1
ATOM 1559 N N . ARG B 1 64 ? 1.464 19.828 0.593 1 95.56 64 ARG B N 1
ATOM 1560 C CA . ARG B 1 64 ? 1.8 19.344 -0.745 1 95.56 64 ARG B CA 1
ATOM 1561 C C . ARG B 1 64 ? 1.002 18.094 -1.095 1 95.56 64 ARG B C 1
ATOM 1563 O O . ARG B 1 64 ? 0.078 17.719 -0.37 1 95.56 64 ARG B O 1
ATOM 1570 N N . ILE B 1 65 ? 1.313 17.484 -2.283 1 97.25 65 ILE B N 1
ATOM 1571 C CA . ILE B 1 65 ? 0.466 16.438 -2.846 1 97.25 65 ILE B CA 1
ATOM 1572 C C . ILE B 1 65 ? 0.93 15.062 -2.346 1 97.25 65 ILE B C 1
ATOM 1574 O O . ILE B 1 65 ? 1.907 14.508 -2.854 1 97.25 65 ILE B O 1
ATOM 1578 N N . PRO B 1 66 ? 0.191 14.5 -1.39 1 98.12 66 PRO B N 1
ATOM 1579 C CA . PRO B 1 66 ? 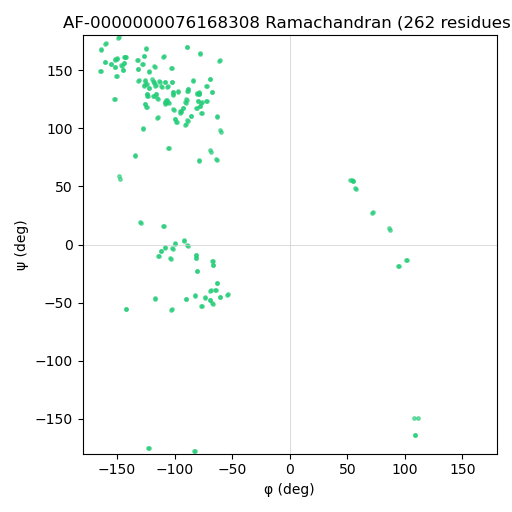0.544 13.148 -0.95 1 98.12 66 PRO B CA 1
ATOM 1580 C C . PRO B 1 66 ? 0.074 12.07 -1.923 1 98.12 66 PRO B C 1
ATOM 1582 O O . PRO B 1 66 ? -0.764 12.344 -2.789 1 98.12 66 PRO B O 1
ATOM 1585 N N . PHE B 1 67 ? 0.599 10.859 -1.807 1 97.94 67 PHE B N 1
ATOM 1586 C CA . PHE B 1 67 ? 0.15 9.844 -2.752 1 97.94 67 PHE B CA 1
ATOM 1587 C C . PHE B 1 67 ? 0.019 8.484 -2.07 1 97.94 67 PHE B C 1
ATOM 1589 O O . PHE B 1 67 ? -1.044 7.863 -2.113 1 97.94 67 PHE B O 1
ATOM 1596 N N . ASP B 1 68 ? 1.15 7.98 -1.413 1 98.44 68 ASP B N 1
ATOM 1597 C CA . ASP B 1 68 ? 1.087 6.664 -0.784 1 98.44 68 ASP B CA 1
ATOM 1598 C C . ASP B 1 68 ? 1.469 6.742 0.692 1 98.44 68 ASP B C 1
ATOM 1600 O O . ASP B 1 68 ? 1.971 7.77 1.155 1 98.44 68 ASP B O 1
ATOM 1604 N N . ILE B 1 69 ? 1.199 5.613 1.359 1 98.75 69 ILE B N 1
ATOM 1605 C CA . ILE B 1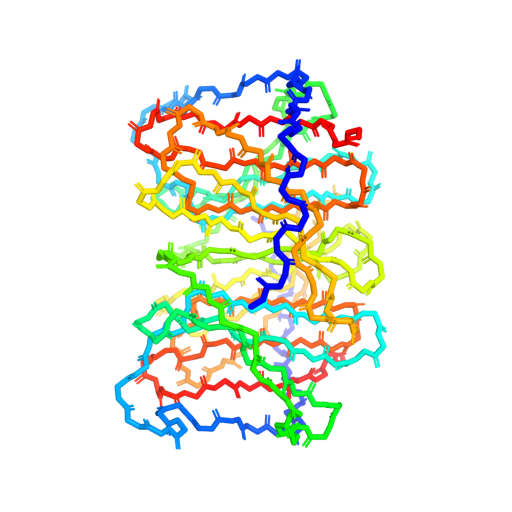 69 ? 1.328 5.566 2.812 1 98.75 69 ILE B CA 1
ATOM 1606 C C . ILE B 1 69 ? 1.691 4.152 3.252 1 98.75 69 ILE B C 1
ATOM 1608 O O . ILE B 1 69 ? 1.27 3.174 2.629 1 98.75 69 ILE B O 1
ATOM 1612 N N . CYS B 1 70 ? 2.471 4.047 4.27 1 98.25 70 CYS B N 1
ATOM 1613 C CA . CYS B 1 70 ? 2.643 2.762 4.941 1 98.25 70 CYS B CA 1
ATOM 1614 C C . CYS B 1 70 ? 2.939 2.955 6.422 1 98.25 70 CYS B C 1
ATOM 1616 O O . CYS B 1 70 ? 3.326 4.047 6.844 1 98.25 70 CYS B O 1
ATOM 1618 N N . LEU B 1 71 ? 2.723 1.916 7.172 1 97 71 LEU B N 1
ATOM 1619 C CA . LEU B 1 71 ? 2.992 1.929 8.602 1 97 71 LEU B CA 1
ATOM 1620 C C . LEU B 1 71 ? 4.492 1.895 8.875 1 97 71 LEU B C 1
ATOM 1622 O O . LEU B 1 71 ? 5.234 1.171 8.203 1 97 71 LEU B O 1
ATOM 1626 N N . PHE B 1 72 ? 4.969 2.668 9.766 1 94.25 72 PHE B N 1
ATOM 1627 C CA . PHE B 1 72 ? 6.328 2.633 10.297 1 94.25 72 PHE B CA 1
ATOM 1628 C C . PHE B 1 72 ? 6.316 2.732 11.82 1 94.25 72 PHE B C 1
ATOM 1630 O O . PHE B 1 72 ? 6.598 3.793 12.383 1 94.25 72 PHE B O 1
ATOM 1637 N N . GLY B 1 73 ? 6.027 1.78 12.5 1 89 73 GLY B N 1
ATOM 1638 C CA . GLY B 1 73 ? 5.797 1.763 13.938 1 89 73 GLY B CA 1
ATOM 1639 C C . GLY B 1 73 ? 4.34 1.565 14.305 1 89 73 GLY B C 1
ATOM 1640 O O . GLY B 1 73 ? 3.543 1.104 13.484 1 89 73 GLY B O 1
ATOM 1641 N N . ASP B 1 74 ? 3.963 1.866 15.57 1 87.38 74 ASP B N 1
ATOM 1642 C CA . ASP B 1 74 ? 2.607 1.588 16.047 1 87.38 74 ASP B CA 1
ATOM 1643 C C . ASP B 1 74 ? 1.644 2.697 15.617 1 87.38 74 ASP B C 1
ATOM 1645 O O . ASP B 1 74 ? 0.51 2.424 15.219 1 87.38 74 ASP B O 1
ATOM 1649 N N . GLN B 1 75 ? 2.096 3.938 15.781 1 91.75 75 GLN B N 1
ATOM 1650 C CA . GLN B 1 75 ? 1.209 5.059 15.492 1 91.75 75 GLN B CA 1
ATOM 1651 C C . GLN B 1 75 ? 1.88 6.066 14.562 1 91.75 75 GLN B C 1
ATOM 1653 O O . GLN B 1 75 ? 1.543 7.254 14.578 1 91.75 75 GLN B O 1
ATOM 1658 N N . THR B 1 76 ? 2.914 5.594 13.898 1 95.56 76 THR B N 1
ATOM 1659 C CA . THR B 1 76 ? 3.631 6.43 12.945 1 95.56 76 THR B CA 1
ATOM 1660 C C . THR B 1 76 ? 3.545 5.844 11.539 1 95.56 76 THR B C 1
ATOM 1662 O O . THR B 1 76 ? 3.613 4.625 11.367 1 95.56 76 THR B O 1
ATOM 1665 N N . VAL B 1 77 ? 3.365 6.754 10.594 1 97.88 77 VAL B N 1
ATOM 1666 C CA . VAL B 1 77 ? 3.285 6.336 9.203 1 97.88 77 VAL B CA 1
ATOM 1667 C C . VAL B 1 77 ? 4.27 7.148 8.359 1 97.88 77 VAL B C 1
ATOM 1669 O O . VAL B 1 77 ? 4.691 8.234 8.766 1 97.88 77 VAL B O 1
ATOM 1672 N N . VAL B 1 78 ? 4.652 6.562 7.266 1 97.62 78 VAL B N 1
ATOM 1673 C CA . VAL B 1 78 ? 5.395 7.254 6.215 1 97.62 78 VAL B CA 1
ATOM 1674 C C . VAL B 1 78 ? 4.457 7.621 5.07 1 97.62 78 VAL B C 1
ATOM 1676 O O . VAL B 1 78 ? 3.641 6.801 4.641 1 97.62 78 VAL B O 1
ATOM 1679 N N . VAL B 1 79 ? 4.496 8.844 4.617 1 98.38 79 VAL B N 1
ATOM 1680 C CA . VAL B 1 79 ? 3.67 9.336 3.523 1 98.38 79 VAL B CA 1
ATOM 1681 C C . VAL B 1 79 ? 4.559 9.922 2.428 1 98.38 79 VAL B C 1
ATOM 1683 O O . VAL B 1 79 ? 5.473 10.695 2.709 1 98.38 79 VAL B O 1
ATOM 1686 N N . SER B 1 80 ? 4.324 9.5 1.221 1 98.19 80 SER B N 1
ATOM 1687 C CA . SER B 1 80 ? 5.086 10.078 0.118 1 98.19 80 SER B CA 1
ATOM 1688 C C . SER B 1 80 ? 4.457 11.383 -0.368 1 98.19 80 SER B C 1
ATOM 1690 O O . SER B 1 80 ? 3.23 11.5 -0.43 1 98.19 80 SER B O 1
ATOM 1692 N N . ILE B 1 81 ? 5.277 12.352 -0.698 1 97.19 81 ILE B N 1
ATOM 1693 C CA . ILE B 1 81 ? 4.871 13.633 -1.269 1 97.19 81 ILE B CA 1
ATOM 1694 C C . ILE B 1 81 ? 5.406 13.75 -2.695 1 97.19 81 ILE B C 1
ATOM 1696 O O . ILE B 1 81 ? 6.605 13.945 -2.9 1 97.19 81 ILE B O 1
ATOM 1700 N N . LEU B 1 82 ? 4.523 13.68 -3.654 1 94.38 82 LEU B N 1
ATOM 1701 C CA . LEU B 1 82 ? 4.887 13.461 -5.051 1 94.38 82 LEU B CA 1
ATOM 1702 C C . LEU B 1 82 ? 5.641 14.664 -5.609 1 94.38 82 LEU B C 1
ATOM 1704 O O . LEU B 1 82 ? 6.68 14.5 -6.258 1 94.38 82 LEU B O 1
ATOM 1708 N N . ASP B 1 83 ? 5.105 15.812 -5.418 1 91.38 83 ASP B N 1
ATOM 1709 C CA . ASP B 1 83 ? 5.59 16.984 -6.145 1 91.38 83 ASP B CA 1
ATOM 1710 C C . ASP B 1 83 ? 6.836 17.562 -5.48 1 91.38 83 ASP B C 1
ATOM 1712 O O . ASP B 1 83 ? 7.496 18.438 -6.047 1 91.38 83 ASP B O 1
ATOM 1716 N N . LYS B 1 84 ? 7.223 17.109 -4.281 1 88.62 84 LYS B N 1
ATOM 1717 C CA . LYS B 1 84 ? 8.406 17.609 -3.586 1 88.62 84 LYS B CA 1
ATOM 1718 C C . LYS B 1 84 ? 9.492 16.531 -3.508 1 88.62 84 LYS B C 1
ATOM 1720 O O . LYS B 1 84 ? 10.602 16.797 -3.041 1 88.62 84 LYS B O 1
ATOM 1725 N N . ASN B 1 85 ? 9.172 15.398 -3.939 1 92.75 85 ASN B N 1
ATOM 1726 C CA . ASN B 1 85 ? 10.109 14.281 -3.875 1 92.75 85 ASN B CA 1
ATOM 1727 C C . ASN B 1 85 ? 10.617 14.062 -2.453 1 92.75 85 ASN B C 1
ATOM 1729 O O . ASN B 1 85 ? 11.828 14.039 -2.221 1 92.75 85 ASN B O 1
ATOM 1733 N N . GLN B 1 86 ? 9.766 13.906 -1.581 1 94.94 86 GLN B N 1
ATOM 1734 C CA . GLN B 1 86 ? 10.109 13.617 -0.192 1 94.94 86 GLN B CA 1
ATOM 1735 C C . GLN B 1 86 ? 9.125 12.633 0.43 1 94.94 86 GLN B C 1
ATOM 1737 O O . GLN B 1 86 ? 8.031 12.422 -0.1 1 94.94 86 GLN B O 1
ATOM 1742 N N . ILE B 1 87 ? 9.531 12.07 1.448 1 96.38 87 ILE B N 1
ATOM 1743 C CA . ILE B 1 87 ? 8.664 11.266 2.307 1 96.38 87 ILE B CA 1
ATOM 1744 C C . ILE B 1 87 ? 8.625 11.875 3.707 1 96.38 87 ILE B C 1
ATOM 1746 O O . ILE B 1 87 ? 9.617 12.422 4.184 1 96.38 87 ILE B O 1
ATOM 1750 N N . LEU B 1 88 ? 7.48 11.844 4.273 1 96.56 88 LEU B N 1
ATOM 1751 C CA . LEU B 1 88 ? 7.277 12.398 5.609 1 96.56 88 LEU B CA 1
ATOM 1752 C C . LEU B 1 88 ? 7 11.289 6.621 1 96.56 88 LEU B C 1
ATOM 1754 O O . LEU B 1 88 ? 6.281 10.336 6.32 1 96.56 88 LEU B O 1
ATOM 1758 N N . LEU B 1 89 ? 7.617 11.375 7.742 1 96.06 89 LEU B N 1
ATOM 1759 C CA . LEU B 1 89 ? 7.234 10.586 8.906 1 96.06 89 LEU B CA 1
ATOM 1760 C C . LEU B 1 89 ? 6.203 11.32 9.75 1 96.06 89 LEU B C 1
ATOM 1762 O O . LEU B 1 89 ? 6.465 12.422 10.234 1 96.06 89 LEU B O 1
ATOM 1766 N N . VAL B 1 90 ? 5.055 10.703 9.953 1 97.06 90 VAL B N 1
ATOM 1767 C CA . VAL B 1 90 ? 3.932 11.398 10.562 1 97.06 90 VAL B CA 1
ATOM 1768 C C . VAL B 1 90 ? 3.477 10.648 11.812 1 97.06 90 VAL B C 1
ATOM 1770 O O . VAL B 1 90 ? 3.244 9.438 11.766 1 97.06 90 VAL B O 1
ATOM 1773 N N . ASP B 1 91 ? 3.365 11.297 12.914 1 96.69 91 ASP B N 1
ATOM 1774 C CA . ASP B 1 91 ? 2.768 10.805 14.156 1 96.69 91 ASP B CA 1
ATOM 1775 C C . ASP B 1 91 ? 1.256 11.023 14.156 1 96.69 91 ASP B C 1
ATOM 1777 O O . ASP B 1 91 ? 0.791 12.164 14.281 1 96.69 91 ASP B O 1
ATOM 1781 N N . ILE B 1 92 ? 0.524 10.008 14.078 1 97.69 92 ILE B N 1
ATOM 1782 C CA . ILE B 1 92 ? -0.919 10.102 13.883 1 97.69 92 ILE B CA 1
ATOM 1783 C C . ILE B 1 92 ? -1.584 10.57 15.18 1 97.69 92 ILE B C 1
ATOM 1785 O O . ILE B 1 92 ? -2.48 11.422 15.148 1 97.69 92 ILE B O 1
ATOM 1789 N N . GLU B 1 93 ? -1.156 9.977 16.281 1 95.06 93 GLU B N 1
ATOM 1790 C CA . GLU B 1 93 ? -1.766 10.32 17.562 1 95.06 93 GLU B CA 1
ATOM 1791 C C . GLU B 1 93 ? -1.716 11.828 17.797 1 95.06 93 GLU B C 1
ATOM 1793 O O . GLU B 1 93 ? -2.721 12.43 18.188 1 95.06 93 GLU B O 1
ATOM 1798 N N . ASN B 1 94 ? -0.583 12.461 17.5 1 95.38 94 ASN B N 1
ATOM 1799 C CA . ASN B 1 94 ? -0.393 13.875 17.797 1 95.38 94 ASN B CA 1
ATOM 1800 C C . ASN B 1 94 ? -0.581 14.75 16.562 1 95.38 94 ASN B C 1
ATOM 1802 O O . ASN B 1 94 ? -0.523 15.977 16.656 1 95.38 94 ASN B O 1
ATOM 1806 N N . SER B 1 95 ? -0.801 14.109 15.469 1 96.06 95 SER B N 1
ATOM 1807 C CA . SER B 1 95 ? -0.975 14.82 14.211 1 96.06 95 SER B CA 1
ATOM 1808 C C . SER B 1 95 ? 0.235 15.695 13.898 1 96.06 95 SER B C 1
ATOM 1810 O O . SER B 1 95 ? 0.086 16.859 13.547 1 96.06 95 SER B O 1
ATOM 1812 N N . LEU B 1 96 ? 1.425 15.094 14.031 1 94.69 96 LEU B N 1
ATOM 1813 C CA . LEU B 1 96 ? 2.668 15.836 13.844 1 94.69 96 LEU B CA 1
ATOM 1814 C C . LEU B 1 96 ? 3.514 15.203 12.742 1 94.69 96 LEU B C 1
ATOM 1816 O O . LEU B 1 96 ? 3.639 13.977 12.68 1 94.69 96 LEU B O 1
ATOM 1820 N N . ILE B 1 97 ? 4.008 16 11.914 1 94.81 97 ILE B N 1
ATOM 1821 C CA . ILE B 1 97 ? 5.078 15.562 11.031 1 94.81 97 ILE B CA 1
ATOM 1822 C C . ILE B 1 97 ? 6.402 15.539 11.789 1 94.81 97 ILE B C 1
ATOM 1824 O O . ILE B 1 97 ? 6.895 16.578 12.227 1 94.81 97 ILE B O 1
ATOM 1828 N N . LEU B 1 98 ? 6.969 14.445 11.875 1 93.25 98 LEU B N 1
ATOM 1829 C CA . LEU B 1 98 ? 8.148 14.281 12.711 1 93.25 98 LEU B CA 1
ATOM 1830 C C . LEU B 1 98 ? 9.422 14.57 11.922 1 93.25 98 LEU B C 1
ATOM 1832 O O . LEU B 1 98 ? 10.352 15.188 12.445 1 93.25 98 LEU B O 1
ATOM 1836 N N . LYS B 1 99 ? 9.508 14.039 10.797 1 93.31 99 LYS B N 1
ATOM 1837 C CA . LYS B 1 99 ? 10.695 14.125 9.945 1 93.31 99 LYS B CA 1
ATOM 1838 C C . LYS B 1 99 ? 10.312 14.211 8.469 1 93.31 99 LYS B C 1
ATOM 1840 O O . LYS B 1 99 ? 9.234 13.758 8.078 1 93.31 99 LYS B O 1
ATOM 1845 N N . SER B 1 100 ? 11.172 14.734 7.75 1 93.94 100 SER B N 1
ATOM 1846 C CA . SER B 1 100 ? 11.109 14.742 6.293 1 93.94 100 SER B CA 1
ATOM 1847 C C . SER B 1 100 ? 12.391 14.188 5.676 1 93.94 100 SER B C 1
ATOM 1849 O O . SER B 1 100 ? 13.492 14.484 6.145 1 93.94 100 SER B O 1
ATOM 1851 N N . PHE B 1 101 ? 12.211 13.367 4.66 1 94.19 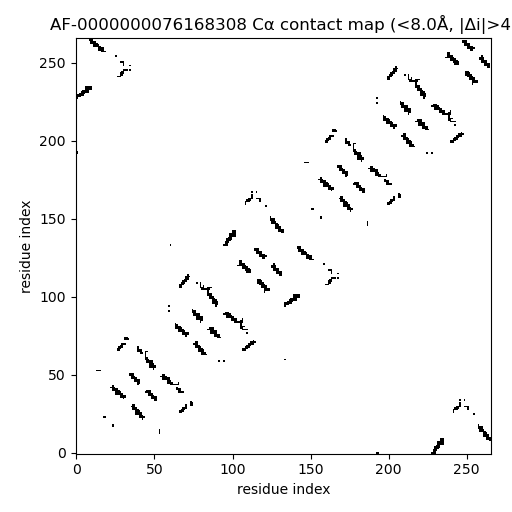101 PHE B N 1
ATOM 1852 C CA . PHE B 1 101 ? 13.336 12.758 3.961 1 94.19 101 PHE B CA 1
ATOM 1853 C C . PHE B 1 101 ? 13.266 13.055 2.467 1 94.19 101 PHE B C 1
ATOM 1855 O O . PHE B 1 101 ? 12.328 12.625 1.787 1 94.19 101 PHE B O 1
ATOM 1862 N N . PRO B 1 102 ? 14.258 13.719 2.002 1 93.75 102 PRO B N 1
ATOM 1863 C CA . PRO B 1 102 ? 14.289 13.844 0.544 1 93.75 102 PRO B CA 1
ATOM 1864 C C . PRO B 1 102 ? 14.594 12.523 -0.158 1 93.75 102 PRO B C 1
ATOM 1866 O O . PRO B 1 102 ? 15.344 11.695 0.367 1 93.75 102 PRO B O 1
ATOM 1869 N N . VAL B 1 103 ? 13.945 12.312 -1.281 1 93.81 103 VAL B N 1
ATOM 1870 C CA . VAL B 1 103 ? 14.266 11.18 -2.146 1 93.81 103 VAL B CA 1
ATOM 1871 C C . VAL B 1 103 ? 14.531 11.672 -3.564 1 93.81 103 VAL B C 1
ATOM 1873 O O . VAL B 1 103 ? 14.18 12.805 -3.916 1 93.81 103 VAL B O 1
ATOM 1876 N N . GLU B 1 104 ? 15.164 10.898 -4.406 1 91.12 104 GLU B N 1
ATOM 1877 C CA . GLU B 1 104 ? 15.695 11.352 -5.688 1 91.12 104 GLU B CA 1
ATOM 1878 C C . GLU B 1 104 ? 14.602 11.391 -6.758 1 91.12 104 GLU B C 1
ATOM 1880 O O . GLU B 1 104 ? 14.805 11.938 -7.844 1 91.12 104 GLU B O 1
ATOM 1885 N N . GLY B 1 105 ? 13.492 10.859 -6.539 1 93.19 105 GLY B N 1
ATOM 1886 C CA . GLY B 1 105 ? 12.414 10.781 -7.516 1 93.19 105 GLY B CA 1
ATOM 1887 C C . GLY B 1 105 ? 11.039 10.805 -6.887 1 93.19 105 GLY B C 1
ATOM 1888 O O . GLY B 1 105 ? 10.906 10.93 -5.668 1 93.19 105 GLY B O 1
ATOM 1889 N N . SER B 1 106 ? 10.055 10.781 -7.82 1 93 106 SER B N 1
ATOM 1890 C CA . SER B 1 106 ? 8.672 10.727 -7.367 1 93 106 SER B CA 1
ATOM 1891 C C . SER B 1 106 ? 8.328 9.359 -6.785 1 93 106 SER B C 1
ATOM 1893 O O . SER B 1 106 ? 8.492 8.336 -7.457 1 93 106 SER B O 1
ATOM 1895 N N . CYS B 1 107 ? 7.883 9.359 -5.586 1 95.38 107 CYS B N 1
ATOM 1896 C CA . CYS B 1 107 ? 7.574 8.109 -4.898 1 95.38 107 CYS B CA 1
ATOM 1897 C C . CYS B 1 107 ? 6.109 7.73 -5.09 1 95.38 107 CYS B C 1
ATOM 1899 O O . CYS B 1 107 ? 5.215 8.414 -4.586 1 95.38 107 CYS B O 1
ATOM 1901 N N . ASN B 1 108 ? 5.934 6.59 -5.723 1 95.25 108 ASN B N 1
ATOM 1902 C CA . ASN B 1 108 ? 4.574 6.148 -6.02 1 95.25 108 ASN B CA 1
ATOM 1903 C C . ASN B 1 108 ? 4.164 4.961 -5.148 1 95.25 108 ASN B C 1
ATOM 1905 O O . ASN B 1 108 ? 3.031 4.488 -5.23 1 95.25 108 ASN B O 1
ATOM 1909 N N . GLY B 1 109 ? 5.031 4.457 -4.316 1 97.56 109 GLY B N 1
ATOM 1910 C CA . GLY B 1 109 ? 4.715 3.322 -3.465 1 97.56 109 GLY B CA 1
ATOM 1911 C C . GLY B 1 109 ? 5.691 3.139 -2.32 1 97.56 109 GLY B C 1
ATOM 1912 O O . GLY B 1 109 ? 6.891 3.379 -2.477 1 97.56 109 GLY B O 1
ATOM 1913 N N . LEU B 1 110 ? 5.156 2.607 -1.229 1 98.25 110 LEU B N 1
ATOM 1914 C CA . LEU B 1 110 ? 5.895 2.434 0.019 1 98.25 110 LEU B CA 1
ATOM 1915 C C . LEU B 1 110 ? 5.469 1.151 0.727 1 98.25 110 LEU B C 1
ATOM 1917 O O . LEU B 1 110 ? 4.328 0.707 0.584 1 98.25 110 LEU B O 1
ATOM 1921 N N . ASP B 1 111 ? 6.34 0.599 1.424 1 98.25 111 ASP B N 1
ATOM 1922 C CA . ASP B 1 111 ? 6.004 -0.397 2.438 1 98.25 111 ASP B CA 1
ATOM 1923 C C . ASP B 1 111 ? 7.141 -0.553 3.447 1 98.25 111 ASP B C 1
ATOM 1925 O O . ASP B 1 111 ? 8.297 -0.271 3.137 1 98.25 111 ASP B O 1
ATOM 1929 N N . SER B 1 112 ? 6.754 -1.029 4.602 1 96.69 112 SER B N 1
ATOM 1930 C CA . SER B 1 112 ? 7.758 -1.181 5.648 1 96.69 112 SER B CA 1
ATOM 1931 C C . SER B 1 112 ? 7.352 -2.256 6.652 1 96.69 112 SER B C 1
ATOM 1933 O O . SER B 1 112 ? 6.164 -2.545 6.812 1 96.69 112 SER B O 1
ATOM 1935 N N . ASN B 1 113 ? 8.367 -2.793 7.277 1 92.94 113 ASN B N 1
ATOM 1936 C CA . ASN B 1 113 ? 8.102 -3.678 8.406 1 92.94 113 ASN B CA 1
ATOM 1937 C C . ASN B 1 113 ? 8.516 -3.037 9.727 1 92.94 113 ASN B C 1
ATOM 1939 O O . ASN B 1 113 ? 8.688 -3.73 10.734 1 92.94 113 ASN B O 1
ATOM 1943 N N . GLY B 1 114 ? 8.711 -1.734 9.688 1 90.19 114 GLY B N 1
ATOM 1944 C CA . GLY B 1 114 ? 9.117 -1.015 10.883 1 90.19 114 GLY B CA 1
ATOM 1945 C C . GLY B 1 114 ? 10.617 -0.841 10.984 1 90.19 114 GLY B C 1
ATOM 1946 O O . GLY B 1 114 ? 11.102 -0.024 11.773 1 90.19 114 GLY B O 1
ATOM 1947 N N . GLU B 1 115 ? 11.398 -1.603 10.273 1 89.06 115 GLU B N 1
ATOM 1948 C CA . GLU B 1 115 ? 12.852 -1.515 10.242 1 89.06 115 GLU B CA 1
ATOM 1949 C C . GLU B 1 115 ? 13.359 -1.155 8.844 1 89.06 115 GLU B C 1
ATOM 1951 O O . GLU B 1 115 ? 14.211 -0.28 8.695 1 89.06 115 GLU B O 1
ATOM 1956 N N . THR B 1 116 ? 12.836 -1.817 7.91 1 93 116 THR B N 1
ATOM 1957 C CA . THR B 1 116 ? 13.164 -1.627 6.504 1 93 116 THR B CA 1
ATOM 1958 C C . THR B 1 116 ? 12.039 -0.894 5.777 1 93 116 THR B C 1
ATOM 1960 O O . THR B 1 116 ? 10.859 -1.171 6.008 1 93 116 THR B O 1
ATOM 1963 N N . LEU B 1 117 ? 12.414 0.064 4.953 1 96.25 117 LEU B N 1
ATOM 1964 C CA . LEU B 1 117 ? 11.469 0.807 4.133 1 96.25 117 LEU B CA 1
ATOM 1965 C C . LEU B 1 117 ? 11.766 0.613 2.648 1 96.25 117 LEU B C 1
ATOM 1967 O O . LEU B 1 117 ? 12.898 0.802 2.209 1 96.25 117 LEU B O 1
ATOM 1971 N N . ILE B 1 118 ? 10.766 0.234 1.894 1 97.62 118 ILE B N 1
ATOM 1972 C CA . ILE B 1 118 ? 10.828 0.19 0.437 1 97.62 118 ILE B CA 1
ATOM 1973 C C . ILE B 1 118 ? 10.227 1.467 -0.146 1 97.62 118 ILE B C 1
ATOM 1975 O O . ILE B 1 118 ? 9.148 1.895 0.265 1 97.62 118 ILE B O 1
ATOM 1979 N N . VAL B 1 119 ? 10.945 2.031 -1.028 1 97.5 119 VAL B N 1
ATOM 1980 C CA . VAL B 1 119 ? 10.484 3.236 -1.714 1 97.5 119 VAL B CA 1
ATOM 1981 C C . VAL B 1 119 ? 10.531 3.02 -3.225 1 97.5 119 VAL B C 1
ATOM 1983 O O . VAL B 1 119 ? 11.602 2.801 -3.795 1 97.5 119 VAL B O 1
ATOM 1986 N N . ARG B 1 120 ? 9.398 3.15 -3.863 1 97.19 120 ARG B N 1
ATOM 1987 C CA . ARG B 1 120 ? 9.344 3.006 -5.316 1 97.19 120 ARG B CA 1
ATOM 1988 C C . ARG B 1 120 ? 9.43 4.363 -6.004 1 97.19 120 ARG B C 1
ATOM 1990 O O . ARG B 1 120 ? 8.547 5.207 -5.844 1 97.19 120 ARG B O 1
ATOM 1997 N N . LEU B 1 121 ? 10.484 4.484 -6.695 1 95.31 121 LEU B N 1
ATOM 1998 C CA . LEU B 1 121 ? 10.695 5.703 -7.465 1 95.31 121 LEU B CA 1
ATOM 1999 C C . LEU B 1 121 ? 10.461 5.461 -8.953 1 95.31 121 LEU B C 1
ATOM 2001 O O . LEU B 1 121 ? 11.422 5.324 -9.719 1 95.31 121 LEU B O 1
ATOM 2005 N N . GLN B 1 122 ? 9.203 5.512 -9.312 1 87.06 122 GLN B N 1
ATOM 2006 C CA . GLN B 1 122 ? 8.766 5.031 -10.617 1 87.06 122 GLN B CA 1
ATOM 2007 C C . GLN B 1 122 ? 9.375 5.871 -11.742 1 87.06 122 GLN B C 1
ATOM 2009 O O . GLN B 1 122 ? 9.734 5.34 -12.789 1 87.06 122 GLN B O 1
ATOM 2014 N N . ASP B 1 123 ? 9.469 7.16 -11.562 1 89.75 123 ASP B N 1
ATOM 2015 C CA . ASP B 1 123 ? 9.992 8.031 -12.609 1 89.75 123 ASP B CA 1
ATOM 2016 C C . ASP B 1 123 ? 11.469 7.758 -12.867 1 89.75 123 ASP B C 1
ATOM 2018 O O . ASP B 1 123 ? 12 8.141 -13.914 1 89.75 123 ASP B O 1
ATOM 2022 N N . LYS B 1 124 ? 12.156 7.09 -11.945 1 91.25 124 LYS B N 1
ATOM 2023 C CA . LYS B 1 124 ? 13.578 6.785 -12.07 1 91.25 124 LYS B CA 1
ATOM 2024 C C . LYS B 1 124 ? 13.797 5.324 -12.453 1 91.25 124 LYS B C 1
ATOM 2026 O O . LYS B 1 124 ? 14.922 4.918 -12.75 1 91.25 124 LYS B O 1
ATOM 2031 N N . GLY B 1 125 ? 12.719 4.578 -12.344 1 89.88 125 GLY B N 1
ATOM 2032 C CA . GLY B 1 125 ? 12.828 3.162 -12.656 1 89.88 125 GLY B CA 1
ATOM 2033 C C . GLY B 1 125 ? 13.602 2.381 -11.602 1 89.88 125 GLY B C 1
ATOM 2034 O O . GLY B 1 125 ? 14.336 1.447 -11.93 1 89.88 125 GLY B O 1
ATOM 2035 N N . ILE B 1 126 ? 13.562 2.873 -10.352 1 94.12 126 ILE B N 1
ATOM 2036 C CA . ILE B 1 126 ? 14.297 2.174 -9.297 1 94.12 126 ILE B CA 1
ATOM 2037 C C . ILE B 1 126 ? 13.398 1.983 -8.078 1 94.12 126 ILE B C 1
ATOM 2039 O O . ILE B 1 126 ? 12.438 2.729 -7.887 1 94.12 126 ILE B O 1
ATOM 2043 N N . VAL B 1 127 ? 13.68 0.97 -7.402 1 96.19 127 VAL B N 1
ATOM 2044 C CA . VAL B 1 127 ? 13.18 0.733 -6.055 1 96.19 127 VAL B CA 1
ATOM 2045 C C . VAL B 1 127 ? 14.336 0.747 -5.059 1 96.19 127 VAL B C 1
ATOM 2047 O O . VAL B 1 127 ? 15.312 0.016 -5.227 1 96.19 127 VAL B O 1
ATOM 2050 N N . ILE B 1 128 ? 14.219 1.577 -4.055 1 96.44 128 ILE B N 1
ATOM 2051 C CA . ILE B 1 128 ? 15.297 1.599 -3.076 1 96.44 128 ILE B CA 1
ATOM 2052 C C . ILE B 1 128 ? 14.828 0.956 -1.773 1 96.44 128 ILE B C 1
ATOM 2054 O O . ILE B 1 128 ? 13.664 1.112 -1.38 1 96.44 128 ILE B O 1
ATOM 2058 N N . ILE B 1 129 ? 15.711 0.205 -1.21 1 96.81 129 ILE B N 1
ATOM 2059 C CA . ILE B 1 129 ? 15.539 -0.39 0.11 1 96.81 129 ILE B CA 1
ATOM 2060 C C . ILE B 1 129 ? 16.391 0.364 1.133 1 96.81 129 ILE B C 1
ATOM 2062 O O . ILE B 1 129 ? 17.609 0.487 0.969 1 96.81 129 ILE B O 1
ATOM 2066 N N . THR B 1 130 ? 15.672 0.876 2.137 1 95.31 130 THR B N 1
ATOM 2067 C CA . THR B 1 130 ? 16.344 1.818 3.025 1 95.31 130 THR B CA 1
ATOM 2068 C C . THR B 1 130 ? 16.094 1.458 4.488 1 95.31 130 THR B C 1
ATOM 2070 O O . THR B 1 130 ? 15.188 0.669 4.789 1 95.31 130 THR B O 1
ATOM 2073 N N . ASP B 1 131 ? 16.984 1.956 5.352 1 88 131 ASP B N 1
ATOM 2074 C CA . ASP B 1 131 ? 16.75 2.049 6.789 1 88 131 ASP B CA 1
ATOM 2075 C C . ASP B 1 131 ? 16.391 3.477 7.195 1 88 131 ASP B C 1
ATOM 2077 O O . ASP B 1 131 ? 16.828 4.438 6.555 1 88 131 ASP B O 1
ATOM 2081 N N . ILE B 1 132 ? 15.43 3.529 8.102 1 76.5 132 ILE B N 1
ATOM 2082 C CA . ILE B 1 132 ? 15.109 4.848 8.633 1 76.5 132 ILE B CA 1
ATOM 2083 C C . ILE B 1 132 ? 15.781 5.039 9.992 1 76.5 132 ILE B C 1
ATOM 2085 O O . ILE B 1 132 ? 15.695 4.172 10.859 1 76.5 132 ILE B O 1
ATOM 2089 N N . ASP B 1 133 ? 16.828 5.867 10.117 1 66.5 133 ASP B N 1
ATOM 2090 C CA . ASP B 1 133 ? 17.453 6.23 11.383 1 66.5 133 ASP B CA 1
ATOM 2091 C C . ASP B 1 133 ? 16.812 7.484 11.969 1 66.5 133 ASP B C 1
ATOM 2093 O O . ASP B 1 133 ? 16.484 8.414 11.242 1 66.5 133 ASP B O 1
#

pLDDT: mean 91.49, std 10.66, range [41.16, 98.75]

Foldseek 3Di:
DPCPPDDDDDDDLDDDDPPPPDDWDFQEKEAAPQQWIWTQTQVQQWIWIAHNNRHTDDIQHDPAGWHYKEDQDRQWIWIFGFVQQKIWIARRVVSDTDDIGHDPAGWRDWYDPNAWIWTDRVVVPDIDIDGDD/DPCPPDDDDDDDLDDDDPPPPDDWDFQEKEAAPQQWIWTQTQVQQWIWIAHNNRHTDDIQHDPAGWHYWEDQDRQWIWIFGFVQQKIWIARRVVSDTDDIGHDDAGWRDWYDPNAWIWTDRVVVPDIDIDGDD

Solvent-accessible surface area (backbone atoms only — not comparable to full-atom values): 13677 Å² total; per-residue (Å²): 118,76,62,55,70,43,83,47,68,68,46,70,76,50,72,45,66,55,51,83,83,59,88,68,40,76,60,27,44,39,48,35,75,86,48,29,34,37,41,29,27,31,75,73,14,30,38,39,32,25,41,76,85,69,46,78,70,49,73,44,76,51,97,55,44,41,45,24,41,26,53,46,58,67,56,25,32,38,35,23,25,40,85,73,17,27,35,33,35,32,34,59,87,77,57,33,46,56,34,36,27,73,49,97,37,38,36,72,40,45,23,34,65,59,61,47,36,41,40,30,18,65,84,68,31,34,35,38,35,28,36,78,121,121,75,63,56,70,43,82,46,68,66,46,70,74,49,72,45,65,55,52,84,85,58,88,67,41,76,60,28,44,40,47,34,76,86,49,28,33,38,40,30,27,30,76,73,16,28,38,41,33,24,40,76,85,68,46,78,70,49,74,44,74,52,96,56,44,40,45,24,42,26,53,46,59,66,56,26,32,38,35,23,26,39,86,74,17,29,36,34,35,31,34,60,89,76,55,30,47,57,34,36,27,72,49,99,35,38,36,74,38,44,23,34,67,59,59,46,37,40,40,29,18,64,85,68,31,34,36,37,37,26,36,78,120

Radius of gyration: 17.27 Å; Cα contacts (8 Å, |Δi|>4): 773; chains: 2; bounding box: 40×48×38 Å

Nearest PDB structures (foldseek):
  3nom-assembly2_B  TM=8.102E-01  e=3.334E-06  Zymomonas mobilis subsp. mobilis ATCC 10988
  3mbr-assembly1_X  TM=8.120E-01  e=2.361E-05  Xanthomonas campestris pv. campestris
  3no2-assembly1_A  TM=7.246E-01  e=8.246E-05  Bacteroides caccae ATCC 43185
  3vu4-assembly3_B  TM=7.195E-01  e=4.960E-04  Kluyveromyces marxianus
  5d9c-assembly1_A  TM=8.035E-01  e=1.931E-03  Photinus pyralis

Secondary structure (DSSP, 8-state):
--B---B---EEEEEEES-SSSS--EEEEEE-TTS-EEEEETTTTEEEEE-TTS-EEEEEE-SS-EEEEEE-SSSEEEEEETTTTEEEEEETTTTEEEEEEE-SS-EEEEEE-SSEEEEEEGGGTEEEEEE--/--B---B---EEEEEEES-SSSS--EEEEEE-TTS-EEEEETTTTEEEEE-TTS-EEEEEE-SS-EEEEEE-SSSEEEEEETTTTEEEEEETTTTEEEEEEE-SS-EEEEEE-SSEEEEEEGGGTEEEEEE--

Sequence (266 aa):
MRIEQLQSVLKTKFAILIPLDGRVNITGCQVLFDGQFLLLDQINRRLMNFNTDGVHIKDITFDRIPFDICLFGDQTVVVSILDKNQILLVDIENSLILKSFPVEGSCNGLDSNGETLIVRLQDKGIVIITDIDMRIEQLQSVLKTKFAILIPLDGRVNITGCQVLFDGQFLLLDQINRRLMNFNTDGVHIKDITFDRIPFDICLFGDQTVVVSILDKNQILLVDIENSLILKSFPVEGSCN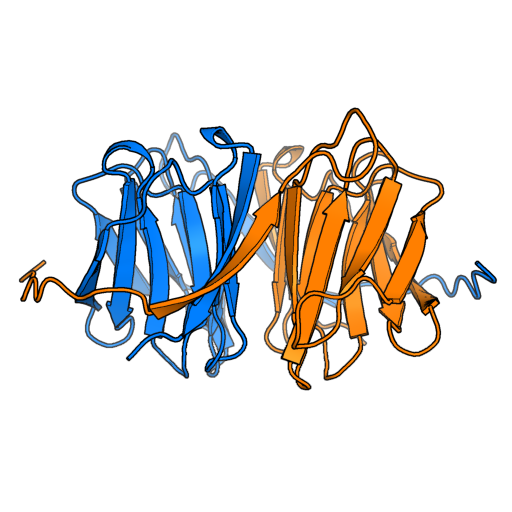GLDSNGETLIVRLQDKGIVIITDID

Organism: Mytilus galloprovincialis (NCBI:txid29158)